Protein AF-A0A7W0H363-F1 (afdb_monomer_lite)

Sequence (291 aa):
MRRRSGCGTALVTAGALALPPFLIAPAHAAQQPPALELSAPRLVASGVAIPLKGGGAAPNGRVRVEIRIDKRWRGLAATRADIQGRFRRAVRPRRLRSRYVLRATAAGNATSKRVSVRSRPVLLAAVGDINLGDGPGALIDAFGPRYPWSGTATALRAADVTFGNLECAVSTRGAPVPKQYNFRGRPAALKTMATYAGFDVLNLANNHTGDYGTRALLDTVKLTRGFGMQAVGAGGSLASAAEPRKITRLGLRIAFVGFSSLLPASFYAGPNNAGTQPATPALIAAGVRRA

pLDDT: mean 91.09, std 16.6, range [35.41, 98.88]

Structure (mmCIF, N/CA/C/O backbone):
data_AF-A0A7W0H363-F1
#
_entry.id   AF-A0A7W0H363-F1
#
loop_
_atom_site.group_PDB
_atom_site.id
_atom_site.type_symbol
_atom_site.label_atom_id
_atom_site.label_alt_id
_atom_site.label_comp_id
_atom_site.label_asym_id
_atom_site.label_entity_id
_atom_site.label_seq_id
_atom_site.pdbx_PDB_ins_code
_atom_site.Cartn_x
_atom_site.Cartn_y
_atom_site.Cartn_z
_atom_site.occupancy
_atom_site.B_iso_or_equiv
_atom_site.auth_seq_id
_atom_site.auth_comp_id
_atom_site.auth_asym_id
_atom_site.auth_atom_id
_atom_site.pdbx_PDB_model_num
ATOM 1 N N . MET A 1 1 ? -77.858 87.419 57.184 1.00 41.31 1 MET A N 1
ATOM 2 C CA . MET A 1 1 ? -78.090 86.522 56.025 1.00 41.31 1 MET A CA 1
ATOM 3 C C . MET A 1 1 ? -77.674 85.101 56.404 1.00 41.31 1 MET A C 1
ATOM 5 O O . MET A 1 1 ? -76.666 84.941 57.071 1.00 41.31 1 MET A O 1
ATOM 9 N N . ARG A 1 2 ? -78.502 84.099 56.079 1.00 40.72 2 ARG A N 1
ATOM 10 C CA . ARG A 1 2 ? -78.400 82.683 56.500 1.00 40.72 2 ARG A CA 1
ATOM 11 C C . ARG A 1 2 ? -77.228 81.917 55.855 1.00 40.72 2 ARG A C 1
ATOM 13 O O . ARG A 1 2 ? -76.988 82.136 54.674 1.00 40.72 2 ARG A O 1
ATOM 20 N N . ARG A 1 3 ? -76.698 80.906 56.575 1.00 39.34 3 ARG A N 1
ATOM 21 C CA . ARG A 1 3 ? -76.452 79.470 56.203 1.00 39.34 3 ARG A CA 1
ATOM 22 C C . ARG A 1 3 ? -75.278 78.926 57.050 1.00 39.34 3 ARG A C 1
ATOM 24 O O . ARG A 1 3 ? -74.216 79.521 57.039 1.00 39.34 3 ARG A O 1
ATOM 31 N N . ARG A 1 4 ? -75.488 78.021 58.019 1.00 40.25 4 ARG A N 1
ATOM 32 C CA . ARG A 1 4 ? -75.618 76.538 57.968 1.00 40.25 4 ARG A CA 1
ATOM 33 C C . ARG A 1 4 ? -74.390 75.772 57.429 1.00 40.25 4 ARG A C 1
ATOM 35 O O . ARG A 1 4 ? -74.173 75.767 56.228 1.00 40.25 4 ARG A O 1
ATOM 42 N N . SER A 1 5 ? -73.746 75.052 58.361 1.00 42.09 5 SER A N 1
ATOM 43 C CA . SER A 1 5 ? -73.473 73.595 58.370 1.00 42.09 5 SER A CA 1
ATOM 44 C C . SER A 1 5 ? -72.529 72.968 57.333 1.00 42.09 5 SER A C 1
ATOM 46 O O . SER A 1 5 ? -72.787 73.029 56.139 1.00 42.09 5 SER A O 1
ATOM 48 N N . GLY A 1 6 ? -71.557 72.186 57.822 1.00 36.06 6 GLY A N 1
ATOM 49 C CA . GLY A 1 6 ? -70.842 71.168 57.041 1.00 36.06 6 GLY A CA 1
ATOM 50 C C . GLY A 1 6 ? -69.763 70.444 57.850 1.00 36.06 6 GLY A C 1
ATOM 51 O O . GLY A 1 6 ? -68.677 70.973 58.031 1.00 36.06 6 GLY A O 1
ATOM 52 N N . CYS A 1 7 ? -70.094 69.255 58.357 1.00 36.59 7 CYS A N 1
ATOM 53 C CA . CYS A 1 7 ? -69.221 68.327 59.080 1.00 36.59 7 CYS A CA 1
ATOM 54 C C . CYS A 1 7 ? -68.331 67.543 58.095 1.00 36.59 7 CYS A C 1
ATOM 56 O O . CYS A 1 7 ? -68.777 67.247 56.988 1.00 36.59 7 CYS A O 1
ATOM 58 N N . GLY A 1 8 ? -67.117 67.163 58.501 1.00 35.41 8 GLY A N 1
ATOM 59 C CA . GLY A 1 8 ? -66.225 66.327 57.694 1.00 35.41 8 GLY A CA 1
ATOM 60 C C . GLY A 1 8 ? -65.028 65.809 58.488 1.00 35.41 8 GLY A C 1
ATOM 61 O O . GLY A 1 8 ? -63.954 66.398 58.459 1.00 35.41 8 GLY A O 1
ATOM 62 N N . THR A 1 9 ? -65.229 64.712 59.212 1.00 39.06 9 THR A N 1
ATOM 63 C CA . THR A 1 9 ? -64.193 63.907 59.871 1.00 39.06 9 THR A CA 1
ATOM 64 C C . THR A 1 9 ? -63.473 63.048 58.826 1.00 39.06 9 THR A C 1
ATOM 66 O O . THR A 1 9 ? -64.138 62.341 58.070 1.00 39.06 9 THR A O 1
ATOM 69 N N . ALA A 1 10 ? -62.137 63.043 58.800 1.00 40.47 10 ALA A N 1
ATOM 70 C CA . ALA A 1 10 ? -61.353 62.082 58.019 1.00 40.47 10 ALA A CA 1
ATOM 71 C C . ALA A 1 10 ? -60.285 61.429 58.909 1.00 40.47 10 ALA A C 1
ATOM 73 O O . ALA A 1 10 ? -59.408 62.099 59.452 1.00 40.47 10 ALA A O 1
ATOM 74 N N . LEU A 1 11 ? -60.428 60.112 59.081 1.00 37.47 11 LEU A N 1
ATOM 75 C CA . LEU A 1 11 ? -59.531 59.215 59.805 1.00 37.47 11 LEU A CA 1
ATOM 76 C C . LEU A 1 11 ? -58.169 59.101 59.107 1.00 37.47 11 LEU A C 1
ATOM 78 O O . LEU A 1 11 ? -58.095 58.934 57.891 1.00 37.47 11 LEU A O 1
ATOM 82 N N . VAL A 1 12 ? -57.103 59.074 59.906 1.00 38.81 12 VAL A N 1
ATOM 83 C CA . VAL A 1 12 ? -55.752 58.684 59.488 1.00 38.81 12 VAL A CA 1
ATOM 84 C C . VAL A 1 12 ? -55.645 57.157 59.564 1.00 38.81 12 VAL A C 1
ATOM 86 O O . VAL A 1 12 ? -55.657 56.584 60.651 1.00 38.81 12 VAL A O 1
ATOM 89 N N . THR A 1 13 ? -55.559 56.483 58.418 1.00 40.97 13 THR A N 1
ATOM 90 C CA . THR A 1 13 ? -55.292 55.038 58.324 1.00 40.97 13 THR A CA 1
ATOM 91 C C . THR A 1 13 ? -53.792 54.762 58.225 1.00 40.97 13 THR A C 1
ATOM 93 O O . THR A 1 13 ? -53.116 55.284 57.339 1.00 40.97 13 THR A O 1
ATOM 96 N N . ALA A 1 14 ? -53.286 53.913 59.122 1.00 41.38 14 ALA A N 1
ATOM 97 C CA . ALA A 1 14 ? -51.920 53.400 59.126 1.00 41.38 14 ALA A CA 1
ATOM 98 C C . ALA A 1 14 ? -51.661 52.486 57.912 1.00 41.38 14 ALA A C 1
ATOM 100 O O . ALA A 1 14 ? -52.398 51.529 57.675 1.00 41.38 14 ALA A O 1
ATOM 101 N N . GLY A 1 15 ? -50.607 52.777 57.145 1.00 38.09 15 GLY A N 1
ATOM 102 C CA . GLY A 1 15 ? -50.168 51.957 56.016 1.00 38.09 15 GLY A CA 1
ATOM 103 C C . GLY A 1 15 ? -49.363 50.742 56.478 1.00 38.09 15 GLY A C 1
ATOM 104 O O . GLY A 1 15 ? -48.272 50.891 57.024 1.00 38.09 15 GLY A O 1
ATOM 105 N N . ALA A 1 16 ? -49.883 49.539 56.235 1.00 44.69 16 ALA A N 1
ATOM 106 C CA . ALA A 1 16 ? -49.133 48.294 56.355 1.00 44.69 16 ALA A CA 1
ATOM 107 C C . ALA A 1 16 ? -48.308 48.055 55.075 1.00 44.69 16 ALA A C 1
ATOM 109 O O . ALA A 1 16 ? -48.860 47.926 53.983 1.00 44.69 16 ALA A O 1
ATOM 110 N N . LEU A 1 17 ? -46.981 47.998 55.211 1.00 44.75 17 LEU A N 1
ATOM 111 C CA . LEU A 1 17 ? -46.049 47.589 54.157 1.00 44.75 17 LEU A CA 1
ATOM 112 C C . LEU A 1 17 ? -46.176 46.076 53.914 1.00 44.75 17 LEU A C 1
ATOM 114 O O . LEU A 1 17 ? -45.738 45.271 54.734 1.00 44.75 17 LEU A O 1
ATOM 118 N N . ALA A 1 18 ? -46.764 45.687 52.782 1.00 47.69 18 ALA A N 1
ATOM 119 C CA . ALA A 1 18 ? -46.766 44.306 52.311 1.00 47.69 18 ALA A CA 1
ATOM 120 C C . ALA A 1 18 ? -45.449 43.998 51.574 1.00 47.69 18 ALA A C 1
ATOM 122 O O . ALA A 1 18 ? -45.137 44.620 50.558 1.00 47.69 18 ALA A O 1
ATOM 123 N N . LEU A 1 19 ? -44.674 43.035 52.080 1.00 50.66 19 LEU A N 1
ATOM 124 C CA . LEU A 1 19 ? -43.535 42.456 51.359 1.00 50.66 19 LEU A CA 1
ATOM 125 C C . LEU A 1 19 ? -44.049 41.601 50.183 1.00 50.66 19 LEU A C 1
ATOM 127 O O . LEU A 1 19 ? -45.013 40.853 50.364 1.00 50.66 19 LEU A O 1
ATOM 131 N N . PRO A 1 20 ? -43.428 41.669 48.990 1.00 48.44 20 PRO A N 1
ATOM 132 C CA . PRO A 1 20 ? -43.855 40.860 47.857 1.00 48.44 20 PRO A CA 1
ATOM 133 C C . PRO A 1 20 ? -43.526 39.377 48.103 1.00 48.44 20 PRO A C 1
ATOM 135 O O . PRO A 1 20 ? -42.520 39.064 48.747 1.00 48.44 20 PRO A O 1
ATOM 138 N N . PRO A 1 21 ? -44.338 38.439 47.585 1.00 48.62 21 PRO A N 1
ATOM 139 C CA . PRO A 1 21 ? -44.049 37.020 47.710 1.00 48.62 21 PRO A CA 1
ATOM 140 C C . PRO A 1 21 ? -42.784 36.680 46.913 1.00 48.62 21 PRO A C 1
ATOM 142 O O . PRO A 1 21 ? -42.658 37.025 45.737 1.00 48.62 21 PRO A O 1
ATOM 145 N N . PHE A 1 22 ? -41.844 35.984 47.554 1.00 48.72 22 PHE A N 1
ATOM 146 C CA . PHE A 1 22 ? -40.696 35.385 46.880 1.00 48.72 22 PHE A CA 1
ATOM 147 C C . PHE A 1 22 ? -41.194 34.416 45.798 1.00 48.72 22 PHE A C 1
ATOM 149 O O . PHE A 1 22 ? -41.736 33.352 46.099 1.00 48.72 22 PHE A O 1
ATOM 156 N N . LEU A 1 23 ? -40.997 34.776 44.529 1.00 48.09 23 LEU A N 1
ATOM 157 C CA . LEU A 1 23 ? -41.140 33.857 43.405 1.00 48.09 23 LEU A CA 1
ATOM 158 C C . LEU A 1 23 ? -40.019 32.817 43.495 1.00 48.09 23 LEU A C 1
ATOM 160 O O . LEU A 1 23 ? -38.871 33.083 43.141 1.00 48.09 23 LEU A O 1
ATOM 164 N N . ILE A 1 24 ? -40.350 31.624 43.984 1.00 54.25 24 ILE A N 1
ATOM 165 C CA . ILE A 1 24 ? -39.483 30.452 43.872 1.00 54.25 24 ILE A CA 1
ATOM 166 C C . ILE A 1 24 ? -39.415 30.112 42.380 1.00 54.25 24 ILE A C 1
ATOM 168 O O . ILE A 1 24 ? -40.387 29.627 41.800 1.00 54.25 24 ILE A O 1
ATOM 172 N N . ALA A 1 25 ? -38.282 30.407 41.740 1.00 48.84 25 ALA A N 1
ATOM 173 C CA . ALA A 1 25 ? -38.022 29.961 40.377 1.00 48.84 25 ALA A CA 1
ATOM 174 C C . ALA A 1 25 ? -38.177 28.429 40.312 1.00 48.84 25 ALA A C 1
ATOM 176 O O . ALA A 1 25 ? -37.703 27.741 41.224 1.00 48.84 25 ALA A O 1
ATOM 177 N N . PRO A 1 26 ? -38.820 27.867 39.271 1.00 47.62 26 PRO A N 1
ATOM 178 C CA . PRO A 1 26 ? -38.936 26.425 39.154 1.00 47.62 26 PRO A CA 1
ATOM 179 C C . PRO A 1 26 ? -37.524 25.843 39.121 1.00 47.62 26 PRO A C 1
ATOM 181 O O . PRO A 1 26 ? -36.670 26.292 38.349 1.00 47.62 26 PRO A O 1
ATOM 184 N N . ALA A 1 27 ? -37.270 24.869 39.997 1.00 52.31 27 ALA A N 1
ATOM 185 C CA . ALA A 1 27 ? -36.052 24.082 39.962 1.00 52.31 27 ALA A CA 1
ATOM 186 C C . ALA A 1 27 ? -35.847 23.625 38.515 1.00 52.31 27 ALA A C 1
ATOM 188 O O . ALA A 1 27 ? -36.734 22.989 37.942 1.00 52.31 27 ALA A O 1
ATOM 189 N N . HIS A 1 28 ? -34.718 24.006 37.907 1.00 51.09 28 HIS A N 1
ATOM 190 C CA . HIS A 1 28 ? -34.331 23.494 36.598 1.00 51.09 28 HIS A CA 1
ATOM 191 C C . HIS A 1 28 ? -34.466 21.977 36.669 1.00 51.09 28 HIS A C 1
ATOM 193 O O . HIS A 1 28 ? -33.745 21.339 37.439 1.00 51.09 28 HIS A O 1
ATOM 199 N N . ALA A 1 29 ? -35.423 21.413 35.927 1.00 47.50 29 ALA A N 1
ATOM 200 C CA . ALA A 1 29 ? -35.563 19.975 35.812 1.00 47.50 29 ALA A CA 1
ATOM 201 C C . ALA A 1 29 ? -34.196 19.453 35.376 1.00 47.50 29 ALA A C 1
ATOM 203 O O . ALA A 1 29 ? -33.738 19.764 34.275 1.00 47.50 29 ALA A O 1
ATOM 204 N N . ALA A 1 30 ? -33.502 18.760 36.281 1.00 51.75 30 ALA A N 1
ATOM 205 C CA . ALA A 1 30 ? -32.191 18.214 35.997 1.00 51.75 30 ALA A CA 1
ATOM 206 C C . ALA A 1 30 ? -32.352 17.324 34.764 1.00 51.75 30 ALA A C 1
ATOM 208 O O . ALA A 1 30 ? -33.014 16.286 34.833 1.00 51.75 30 ALA A O 1
ATOM 209 N N . GLN A 1 31 ? -31.823 17.773 33.619 1.00 57.00 31 GLN A N 1
ATOM 210 C CA . GLN A 1 31 ? -31.824 16.984 32.396 1.00 57.00 31 GLN A CA 1
ATOM 211 C C . GLN A 1 31 ? -31.250 15.620 32.755 1.00 57.00 31 GLN A C 1
ATOM 213 O O . GLN A 1 31 ? -30.134 15.534 33.278 1.00 57.00 31 GLN A O 1
ATOM 218 N N . GLN A 1 32 ? -32.043 14.567 32.534 1.00 59.84 32 GLN A N 1
ATOM 219 C CA . GLN A 1 32 ? -31.598 13.205 32.781 1.00 59.84 32 GLN A CA 1
ATOM 220 C C . GLN A 1 32 ? -30.241 13.021 32.097 1.00 59.84 32 GLN A C 1
ATOM 222 O O . GLN A 1 32 ? -30.111 13.361 30.915 1.00 59.84 32 GLN A O 1
ATOM 227 N N . PRO A 1 33 ? -29.221 12.537 32.826 1.00 64.38 33 PRO A N 1
ATOM 228 C CA . PRO A 1 33 ? -27.898 12.402 32.259 1.00 64.38 33 PRO A CA 1
ATOM 229 C C . PRO A 1 33 ? -27.986 11.533 30.998 1.00 64.38 33 PRO A C 1
ATOM 231 O O . PRO A 1 33 ? -28.686 10.513 31.009 1.00 64.38 33 PRO A O 1
ATOM 234 N N . PRO A 1 34 ? -27.318 11.936 29.903 1.00 77.81 34 PRO A N 1
ATOM 235 C CA . PRO A 1 34 ? -27.402 11.221 28.640 1.00 77.81 34 PRO A CA 1
ATOM 236 C C . PRO A 1 34 ? -27.034 9.749 28.833 1.00 77.81 34 PRO A C 1
ATOM 238 O O . PRO A 1 34 ? -26.098 9.426 29.565 1.00 77.81 34 PRO A O 1
ATOM 241 N N . ALA A 1 35 ? -27.772 8.852 28.176 1.00 91.94 35 ALA A N 1
ATOM 242 C CA . ALA A 1 35 ? -27.521 7.419 28.270 1.00 91.94 35 ALA A CA 1
ATOM 243 C C . ALA A 1 35 ? -26.078 7.085 27.858 1.00 91.94 35 ALA A C 1
ATOM 245 O O . ALA A 1 35 ? -25.549 7.641 26.897 1.00 91.94 35 ALA A O 1
ATOM 246 N N . LEU A 1 36 ? -25.443 6.150 28.571 1.00 96.88 36 LEU A N 1
ATOM 247 C CA . LEU A 1 36 ? -24.074 5.742 28.269 1.00 96.88 36 LEU A CA 1
ATOM 248 C C . LEU A 1 36 ? -24.010 5.054 26.899 1.00 96.88 36 LEU A C 1
ATOM 250 O O . LEU A 1 36 ? -24.664 4.039 26.655 1.00 96.88 36 LEU A O 1
ATOM 254 N N . GLU A 1 37 ? -23.142 5.547 26.025 1.00 97.56 37 GLU A N 1
ATOM 255 C CA . GLU A 1 37 ? -22.975 5.035 24.669 1.00 97.56 37 GLU A CA 1
ATOM 256 C C . GLU A 1 37 ? -21.558 4.534 24.411 1.00 97.56 37 GLU A C 1
ATOM 258 O O . GLU A 1 37 ? -20.569 5.059 24.926 1.00 97.56 37 GLU A O 1
ATOM 263 N N . LEU A 1 38 ? -21.456 3.511 23.561 1.00 98.50 38 LEU A N 1
ATOM 264 C CA . LEU A 1 38 ? -20.195 2.982 23.062 1.00 98.50 38 LEU A CA 1
ATOM 265 C C . LEU A 1 38 ? -20.319 2.717 21.563 1.00 98.50 38 LEU A C 1
ATOM 267 O O . LEU A 1 38 ? -21.291 2.128 21.101 1.00 98.50 38 LEU A O 1
ATOM 271 N N . SER A 1 39 ? -19.288 3.091 20.819 1.00 98.44 39 SER A N 1
ATOM 272 C CA . SER A 1 39 ? -19.136 2.835 19.392 1.00 98.44 39 SER A CA 1
ATOM 273 C C . SER A 1 39 ? -17.758 2.238 19.105 1.00 98.44 39 SER A C 1
ATOM 275 O O . SER A 1 39 ? -16.769 2.525 19.790 1.00 98.44 39 SER A O 1
ATOM 277 N N . ALA A 1 40 ? -17.706 1.382 18.089 1.00 98.25 40 ALA A N 1
ATOM 278 C CA . ALA A 1 40 ? -16.507 0.694 17.632 1.00 98.25 40 ALA A CA 1
ATOM 279 C C . ALA A 1 40 ? -16.591 0.451 16.114 1.00 98.25 40 ALA A C 1
ATOM 281 O O . ALA A 1 40 ? -17.701 0.392 15.573 1.00 98.25 40 ALA A O 1
ATOM 282 N N . PRO A 1 41 ? -15.459 0.259 15.412 1.00 98.00 41 PRO A N 1
ATOM 283 C CA . PRO A 1 41 ? -15.470 -0.230 14.039 1.00 98.00 41 PRO A CA 1
ATOM 284 C C . PRO A 1 41 ? -16.194 -1.573 13.926 1.00 98.00 41 PRO A C 1
ATOM 286 O O . PRO A 1 41 ? -16.103 -2.416 14.816 1.00 98.00 41 PRO A O 1
ATOM 289 N N . ARG A 1 42 ? -16.865 -1.814 12.795 1.00 97.81 42 ARG A N 1
ATOM 290 C CA . ARG A 1 42 ? -17.524 -3.107 12.530 1.00 97.81 42 ARG A CA 1
ATOM 291 C C . ARG A 1 42 ? -16.523 -4.239 12.272 1.00 97.81 42 ARG A C 1
ATOM 293 O O . ARG A 1 42 ? -16.828 -5.399 12.553 1.00 97.81 42 ARG A O 1
ATOM 300 N N . LEU A 1 43 ? -15.356 -3.909 11.720 1.00 98.25 43 LEU A N 1
ATOM 301 C CA . LEU A 1 43 ? -14.306 -4.844 11.323 1.00 98.25 43 LEU A CA 1
ATOM 302 C C . LEU A 1 43 ? -12.930 -4.238 11.609 1.00 98.25 43 LEU A C 1
ATOM 304 O O . LEU A 1 43 ? -12.707 -3.064 11.316 1.00 98.25 43 LEU A O 1
ATOM 308 N N . VAL A 1 44 ? -12.019 -5.046 12.147 1.00 98.38 44 VAL A N 1
ATOM 309 C CA . VAL A 1 44 ? -10.605 -4.694 12.338 1.00 98.38 44 VAL A CA 1
ATOM 310 C C . VAL A 1 44 ? -9.689 -5.853 11.947 1.00 98.38 44 VAL A C 1
ATOM 312 O O . VAL A 1 44 ? -10.096 -7.016 11.967 1.00 98.38 44 VAL A O 1
ATOM 315 N N . ALA A 1 45 ? -8.432 -5.552 11.647 1.00 97.94 45 ALA A N 1
ATOM 316 C CA . ALA A 1 45 ? -7.394 -6.550 11.468 1.00 97.94 45 ALA A CA 1
ATOM 317 C C . ALA A 1 45 ? -7.185 -7.349 12.764 1.00 97.94 45 ALA A C 1
ATOM 319 O O . ALA A 1 45 ? -7.360 -6.839 13.873 1.00 97.94 45 ALA A O 1
ATOM 320 N N . SER A 1 46 ? -6.818 -8.619 12.660 1.00 96.31 46 SER A N 1
ATOM 321 C CA . SER A 1 46 ? -6.461 -9.411 13.839 1.00 96.31 46 SER A CA 1
ATOM 322 C C . SER A 1 46 ? -5.235 -8.825 14.546 1.00 96.31 46 SER A C 1
ATOM 324 O O . SER A 1 46 ? -4.266 -8.425 13.912 1.00 96.31 46 SER A O 1
ATOM 326 N N . GLY A 1 47 ? -5.304 -8.720 15.876 1.00 94.50 47 GLY A N 1
ATOM 327 C CA . GLY A 1 47 ? -4.207 -8.234 16.727 1.00 94.50 47 GLY A CA 1
ATOM 328 C C . GLY A 1 47 ? -4.070 -6.711 16.850 1.00 94.50 47 GLY A C 1
ATOM 329 O O . GLY A 1 47 ? -3.331 -6.234 17.719 1.00 94.50 47 GLY A O 1
ATOM 330 N N . VAL A 1 48 ? -4.797 -5.921 16.053 1.00 96.44 48 VAL A N 1
ATOM 331 C CA . VAL A 1 48 ? -4.755 -4.455 16.179 1.00 96.44 48 VAL A CA 1
ATOM 332 C C . VAL A 1 48 ? -5.594 -3.966 17.354 1.00 96.44 48 VAL A C 1
ATOM 334 O O . VAL A 1 48 ? -6.524 -4.630 17.817 1.00 96.44 48 VAL A O 1
ATOM 337 N N . ALA A 1 49 ? -5.260 -2.776 17.853 1.00 97.25 49 ALA A N 1
ATOM 338 C CA . ALA A 1 49 ? -6.091 -2.126 18.852 1.00 97.25 49 ALA A CA 1
ATOM 339 C C . ALA A 1 49 ? -7.445 -1.745 18.245 1.00 97.25 49 ALA A C 1
ATOM 341 O O . ALA A 1 49 ? -7.506 -1.157 17.169 1.00 97.25 49 ALA A O 1
ATOM 342 N N . ILE A 1 50 ? -8.521 -2.037 18.967 1.00 98.19 50 ILE A N 1
ATOM 343 C CA . ILE A 1 50 ? -9.880 -1.647 18.612 1.00 98.19 50 ILE A CA 1
ATOM 344 C C . ILE A 1 50 ? -10.097 -0.230 19.154 1.00 98.19 50 ILE A C 1
ATOM 346 O O . ILE A 1 50 ? -10.138 -0.063 20.378 1.00 98.19 50 ILE A O 1
ATOM 350 N N . PRO A 1 51 ? -10.213 0.800 18.299 1.00 98.00 51 PRO A N 1
ATOM 351 C CA . PRO A 1 51 ? -10.516 2.144 18.759 1.00 98.00 51 PRO A CA 1
ATOM 352 C C . PRO A 1 51 ? -11.980 2.215 19.191 1.00 98.00 51 PRO A C 1
ATOM 354 O O . PRO A 1 51 ? -12.882 1.897 18.419 1.00 98.00 51 PRO A O 1
ATOM 357 N N . LEU A 1 52 ? -12.218 2.656 20.421 1.00 98.44 52 LEU A N 1
ATOM 358 C CA . LEU A 1 52 ? -13.551 2.869 20.966 1.00 98.44 52 LEU A CA 1
ATOM 359 C C . LEU A 1 52 ? -13.781 4.354 21.217 1.00 98.44 52 LEU A C 1
ATOM 361 O O . LEU A 1 52 ? -12.874 5.071 21.657 1.00 98.44 52 LEU A O 1
ATOM 365 N N . LYS A 1 53 ? -15.011 4.797 20.967 1.00 98.38 53 LYS A N 1
ATOM 366 C CA . LYS A 1 53 ? -15.498 6.133 21.320 1.00 98.38 53 LYS A CA 1
ATOM 367 C C . LYS A 1 53 ? -16.836 5.990 22.027 1.00 98.38 53 LYS A C 1
ATOM 369 O O . LYS A 1 53 ? -17.614 5.111 21.662 1.00 98.38 53 LYS A O 1
ATOM 374 N N . GLY A 1 54 ? -17.122 6.854 22.983 1.00 97.50 54 GLY A N 1
ATOM 375 C CA . GLY A 1 54 ? -18.414 6.871 23.652 1.00 97.50 54 GLY A CA 1
ATOM 376 C C . GLY A 1 54 ? -18.727 8.215 24.287 1.00 97.50 54 GLY A C 1
ATOM 377 O O . GLY A 1 54 ? -17.902 9.132 24.256 1.00 97.50 54 GLY A O 1
ATOM 378 N N . GLY A 1 55 ? -19.930 8.309 24.836 1.00 97.12 55 GLY A N 1
ATOM 379 C CA . GLY A 1 55 ? -20.503 9.497 25.465 1.00 97.12 55 GLY A CA 1
ATOM 380 C C . GLY A 1 55 ? -21.504 9.099 26.546 1.00 97.12 55 GLY A C 1
ATOM 381 O O . GLY A 1 55 ? -21.715 7.906 26.765 1.00 97.12 55 GLY A O 1
ATOM 382 N N . GLY A 1 56 ? -22.097 10.073 27.232 1.00 95.25 56 GLY A N 1
ATOM 383 C CA . GLY A 1 56 ? -23.095 9.797 28.273 1.00 95.25 56 GLY A CA 1
ATOM 384 C C . GLY A 1 56 ? -22.516 9.350 29.617 1.00 95.25 56 GLY A C 1
ATOM 385 O O . GLY A 1 56 ? -23.225 8.806 30.457 1.00 95.25 56 GLY A O 1
ATOM 386 N N . ALA A 1 57 ? -21.213 9.532 29.837 1.00 95.38 57 ALA A N 1
ATOM 387 C CA . ALA A 1 57 ? -20.624 9.361 31.161 1.00 95.38 57 ALA A CA 1
ATOM 388 C C . ALA A 1 57 ? -20.705 10.675 31.952 1.00 95.38 57 ALA A C 1
ATOM 390 O O . ALA A 1 57 ? -20.742 11.755 31.366 1.00 95.38 57 ALA A O 1
ATOM 391 N N . ALA A 1 58 ? -20.670 10.594 33.283 1.00 94.50 58 ALA A N 1
ATOM 392 C CA . ALA A 1 58 ? -20.522 11.787 34.114 1.00 94.50 58 ALA A CA 1
ATOM 393 C C . ALA A 1 58 ? -19.241 12.565 33.728 1.00 94.50 58 ALA A C 1
ATOM 395 O O . ALA A 1 58 ? -18.229 11.919 33.420 1.00 94.50 58 ALA A O 1
ATOM 396 N N . PRO A 1 59 ? -19.245 13.913 33.768 1.00 95.25 59 PRO A N 1
ATOM 397 C CA . PRO A 1 59 ? -18.053 14.726 33.520 1.00 95.25 59 PRO A CA 1
ATOM 398 C C . PRO A 1 59 ? -16.856 14.259 34.355 1.00 95.25 59 PRO A C 1
ATOM 400 O O . PRO A 1 59 ? -16.987 14.034 35.558 1.00 95.25 59 PRO A O 1
ATOM 403 N N . ASN A 1 60 ? -15.695 14.051 33.721 1.00 95.44 60 ASN A N 1
ATOM 404 C CA . ASN A 1 60 ? -14.479 13.500 34.355 1.00 95.44 60 ASN A CA 1
ATOM 405 C C . ASN A 1 60 ? -14.647 12.106 35.012 1.00 95.44 60 ASN A C 1
ATOM 407 O O . ASN A 1 60 ? -13.742 11.584 35.686 1.00 95.44 60 ASN A O 1
ATOM 411 N N . GLY A 1 61 ? -15.798 11.470 34.791 1.00 95.44 61 GLY A N 1
ATOM 412 C CA . GLY A 1 61 ? -16.198 10.201 35.369 1.00 95.44 61 GLY A CA 1
ATOM 413 C C . GLY A 1 61 ? -15.376 9.037 34.832 1.00 95.44 61 GLY A C 1
ATOM 414 O O . GLY A 1 61 ? -14.922 9.020 33.684 1.00 95.44 61 GLY A O 1
ATOM 415 N N . ARG A 1 62 ? -15.171 8.026 35.680 1.00 97.06 62 ARG A N 1
ATOM 416 C CA . ARG A 1 62 ? -14.475 6.796 35.294 1.00 97.06 62 ARG A CA 1
ATOM 417 C C . ARG A 1 62 ? -15.383 5.939 34.415 1.00 97.06 62 ARG A C 1
ATOM 419 O O . ARG A 1 62 ? -16.507 5.630 34.799 1.00 97.06 62 ARG A O 1
ATOM 426 N N . VAL A 1 63 ? -14.844 5.481 33.290 1.00 97.75 63 VAL A N 1
ATOM 427 C CA . VAL A 1 63 ? -15.499 4.541 32.376 1.00 97.75 63 VAL A CA 1
ATOM 428 C C . VAL A 1 63 ? -14.658 3.273 32.288 1.00 97.75 63 VAL A C 1
ATOM 430 O O . VAL A 1 63 ? -13.439 3.329 32.103 1.00 97.75 63 VAL A O 1
ATOM 433 N N . ARG A 1 64 ? -15.291 2.110 32.419 1.00 97.94 64 ARG A N 1
ATOM 434 C CA . ARG A 1 64 ? -14.673 0.805 32.175 1.00 97.94 64 ARG A CA 1
ATOM 435 C C . ARG A 1 64 ? -15.190 0.249 30.857 1.00 97.94 64 ARG A C 1
ATOM 437 O O . ARG A 1 64 ? -16.359 0.388 30.522 1.00 97.94 64 ARG A O 1
ATOM 444 N N . VAL A 1 65 ? -14.304 -0.384 30.106 1.00 98.19 65 VAL A N 1
ATOM 445 C CA . VAL A 1 65 ? -14.655 -1.177 28.931 1.00 98.19 65 VAL A CA 1
ATOM 446 C C . VAL A 1 65 ? -14.604 -2.634 29.343 1.00 98.19 65 VAL A C 1
ATOM 448 O O . VAL A 1 65 ? -13.595 -3.095 29.881 1.00 98.19 65 VAL A O 1
ATOM 451 N N . GLU A 1 66 ? -15.672 -3.360 29.056 1.00 98.00 66 GLU A N 1
ATOM 452 C CA . GLU A 1 66 ? -15.802 -4.782 29.337 1.00 98.00 66 GLU A CA 1
ATOM 453 C C . GLU A 1 66 ? -15.914 -5.576 28.040 1.00 98.00 66 GLU A C 1
ATOM 455 O O . GLU A 1 66 ? -16.4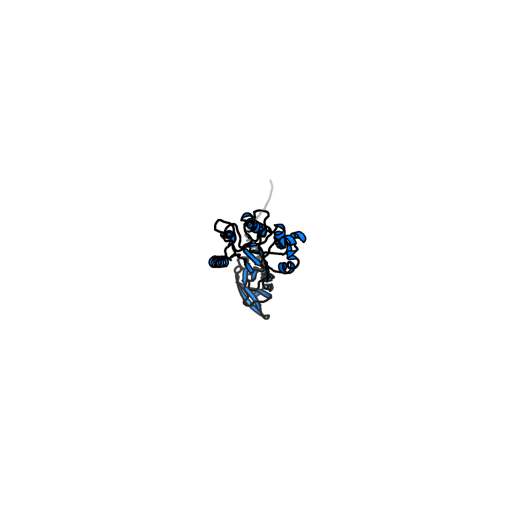64 -5.109 27.041 1.00 98.00 66 GLU A O 1
ATOM 460 N N . ILE A 1 67 ? -15.407 -6.802 28.071 1.00 98.19 67 ILE A N 1
ATOM 461 C CA . ILE A 1 67 ? -15.483 -7.777 26.988 1.00 98.19 67 ILE A CA 1
ATOM 462 C C . ILE A 1 67 ? -16.293 -8.988 27.439 1.00 98.19 67 ILE A C 1
ATOM 464 O O . ILE A 1 67 ? -16.168 -9.446 28.576 1.00 98.19 67 ILE A O 1
ATOM 468 N N . ARG A 1 68 ? -17.125 -9.521 26.542 1.00 97.75 68 ARG A N 1
ATOM 469 C CA . ARG A 1 68 ? -17.879 -10.749 26.797 1.00 97.75 68 ARG A CA 1
ATOM 470 C C . ARG A 1 68 ? -17.029 -11.977 26.468 1.00 97.75 68 ARG A C 1
ATOM 472 O O . ARG A 1 68 ? -16.629 -12.159 25.320 1.00 97.75 68 ARG A O 1
ATOM 479 N N . ILE A 1 69 ? -16.784 -12.819 27.468 1.00 95.06 69 ILE A N 1
ATOM 480 C CA . ILE A 1 69 ? -16.037 -14.081 27.378 1.00 95.06 69 ILE A CA 1
ATOM 481 C C . ILE A 1 69 ? -16.869 -15.158 28.075 1.00 95.06 69 ILE A C 1
ATOM 483 O O . ILE A 1 69 ? -17.260 -14.975 29.224 1.00 95.06 69 ILE A O 1
ATOM 487 N N . ASP A 1 70 ? -17.176 -16.248 27.369 1.00 92.06 70 ASP A N 1
ATOM 488 C CA . ASP A 1 70 ? -17.916 -17.410 27.890 1.00 92.06 70 ASP A CA 1
ATOM 489 C C . ASP A 1 70 ? -19.196 -17.002 28.634 1.00 92.06 70 ASP A C 1
ATOM 491 O O . ASP A 1 70 ? -19.430 -17.318 29.797 1.00 92.06 70 ASP A O 1
ATOM 495 N N . LYS A 1 71 ? -20.008 -16.190 27.941 1.00 92.38 71 LYS A N 1
ATOM 496 C CA . LYS A 1 71 ? -21.258 -15.568 28.415 1.00 92.38 71 LYS A CA 1
ATOM 497 C C . LYS A 1 71 ? -21.109 -14.556 29.566 1.00 92.38 71 LYS A C 1
ATOM 499 O O . LYS A 1 71 ? -22.073 -13.830 29.803 1.00 92.38 71 LYS A O 1
ATOM 504 N N . ARG A 1 72 ? -19.932 -14.408 30.185 1.00 96.31 72 ARG A N 1
ATOM 505 C CA . ARG A 1 72 ? -19.642 -13.474 31.290 1.00 96.31 72 ARG A CA 1
ATOM 506 C C . ARG A 1 72 ? -18.968 -12.188 30.805 1.00 96.31 72 ARG A C 1
ATOM 508 O O . ARG A 1 72 ? -18.257 -12.187 29.802 1.00 96.31 72 ARG A O 1
ATOM 515 N N . TRP A 1 73 ? -19.172 -11.087 31.523 1.00 97.50 73 TRP A N 1
ATOM 516 C CA . TRP A 1 73 ? -18.468 -9.826 31.276 1.00 97.50 73 TRP A CA 1
ATOM 517 C C . TRP A 1 73 ? -17.183 -9.767 32.099 1.00 97.50 73 TRP A C 1
ATOM 519 O O . TRP A 1 73 ? -17.174 -10.106 33.280 1.00 97.50 73 TRP A O 1
ATOM 529 N N . ARG A 1 74 ? -16.082 -9.365 31.464 1.00 96.81 74 ARG A N 1
ATOM 530 C CA . ARG A 1 74 ? -14.766 -9.207 32.092 1.00 96.81 74 ARG A CA 1
ATOM 531 C C . ARG A 1 74 ? -14.232 -7.814 31.782 1.00 96.81 74 ARG A C 1
ATOM 533 O O . ARG A 1 74 ? -14.385 -7.339 30.658 1.00 96.81 74 ARG A O 1
ATOM 540 N N . GLY A 1 75 ? -13.585 -7.171 32.750 1.00 96.12 75 GLY A N 1
ATOM 541 C CA . GLY A 1 75 ? -12.916 -5.890 32.522 1.00 96.12 75 GLY A CA 1
ATOM 542 C C . GLY A 1 75 ? -11.793 -6.028 31.491 1.00 96.12 75 GLY A C 1
ATOM 543 O O . GLY A 1 75 ? -10.989 -6.954 31.572 1.00 96.12 75 GLY A O 1
ATOM 544 N N . LEU A 1 76 ? -11.751 -5.116 30.520 1.00 96.88 76 LEU A N 1
ATOM 545 C CA . LEU A 1 76 ? -10.732 -5.074 29.467 1.00 96.88 76 LEU A CA 1
ATOM 546 C C . LEU A 1 76 ? -9.839 -3.835 29.583 1.00 96.88 76 LEU A C 1
ATOM 548 O O . LEU A 1 76 ? -8.631 -3.923 29.388 1.00 96.88 76 LEU A O 1
ATOM 552 N N . ALA A 1 77 ? -10.426 -2.674 29.872 1.00 97.44 77 ALA A N 1
ATOM 553 C CA . ALA A 1 77 ? -9.696 -1.421 30.045 1.00 97.44 77 ALA A CA 1
ATOM 554 C C . ALA A 1 77 ? -10.500 -0.428 30.893 1.00 97.44 77 ALA A C 1
ATOM 556 O O . ALA A 1 77 ? -11.696 -0.607 31.113 1.00 97.44 77 ALA A O 1
ATOM 557 N N . ALA A 1 78 ? -9.853 0.652 31.322 1.00 96.88 78 ALA A N 1
ATOM 558 C CA . ALA A 1 78 ? -10.509 1.806 31.922 1.00 96.88 78 ALA A CA 1
ATOM 559 C C . ALA A 1 78 ? -9.997 3.101 31.279 1.00 96.88 78 ALA A C 1
ATOM 561 O O . ALA A 1 78 ? -8.892 3.143 30.734 1.00 96.88 78 ALA A O 1
ATOM 562 N N . THR A 1 79 ? -10.824 4.137 31.329 1.00 97.62 79 THR A N 1
ATOM 563 C CA . THR A 1 79 ? -10.525 5.498 30.883 1.00 97.62 79 THR A CA 1
ATOM 564 C C . THR A 1 79 ? -11.353 6.495 31.704 1.00 97.62 79 THR A C 1
ATOM 566 O O . THR A 1 79 ? -12.133 6.087 32.571 1.00 97.62 79 THR A O 1
ATOM 569 N N . ARG A 1 80 ? -11.190 7.793 31.454 1.00 97.69 80 ARG A N 1
ATOM 570 C CA . ARG A 1 80 ? -12.068 8.842 31.983 1.00 97.69 80 ARG A CA 1
ATOM 571 C C . ARG A 1 80 ? -12.744 9.584 30.838 1.00 97.69 80 ARG A C 1
ATOM 573 O O . ARG A 1 80 ? -12.188 9.660 29.742 1.00 97.69 80 ARG A O 1
ATOM 580 N N . ALA A 1 81 ? -13.951 10.068 31.093 1.00 97.38 81 ALA A N 1
ATOM 581 C CA . ALA A 1 81 ? -14.616 11.003 30.202 1.00 97.38 81 ALA A CA 1
ATOM 582 C C . ALA A 1 81 ? -14.034 12.416 30.332 1.00 97.38 81 ALA A C 1
ATOM 584 O O . ALA A 1 81 ? -13.420 12.739 31.346 1.00 97.38 81 ALA A O 1
ATOM 585 N N . ASP A 1 82 ? -14.218 13.231 29.297 1.00 97.56 82 ASP A N 1
ATOM 586 C CA . ASP A 1 82 ? -13.970 14.669 29.324 1.00 97.56 82 ASP A CA 1
ATOM 587 C C . ASP A 1 82 ? -15.080 15.403 30.104 1.00 97.56 82 ASP A C 1
ATOM 589 O O . ASP A 1 82 ? -16.013 14.795 30.643 1.00 97.56 82 ASP A O 1
ATOM 593 N N . ILE A 1 83 ? -14.984 16.731 30.166 1.00 96.62 83 ILE A N 1
ATOM 594 C CA . ILE A 1 83 ? -15.980 17.592 30.822 1.00 96.62 83 ILE A CA 1
ATOM 595 C C . ILE A 1 83 ? -17.373 17.518 30.171 1.00 96.62 83 ILE A C 1
ATOM 597 O O . ILE A 1 83 ? -18.359 17.875 30.801 1.00 96.62 83 ILE A O 1
ATOM 601 N N . GLN A 1 84 ? -17.464 17.028 28.932 1.00 95.88 84 GLN A N 1
ATOM 602 C CA . GLN A 1 84 ? -18.712 16.828 28.193 1.00 95.88 84 GLN A CA 1
ATOM 603 C C . GLN A 1 84 ? -19.201 15.370 28.274 1.00 95.88 84 GLN A C 1
ATOM 605 O O . GLN A 1 84 ? -20.116 14.980 27.550 1.00 95.88 84 GLN A O 1
ATOM 610 N N . GLY A 1 85 ? -18.586 14.530 29.115 1.00 95.81 85 GLY A N 1
ATOM 611 C CA . GLY A 1 85 ? -18.991 13.135 29.279 1.00 95.81 85 GLY A CA 1
ATOM 612 C C . GLY A 1 85 ? -18.568 12.208 28.133 1.00 95.81 85 GLY A C 1
ATOM 613 O O . GLY A 1 85 ? -19.025 11.063 28.068 1.00 95.81 85 GLY A O 1
ATOM 614 N N . ARG A 1 86 ? -17.696 12.661 27.221 1.00 97.88 86 ARG A N 1
ATOM 615 C CA . ARG A 1 86 ? -17.199 11.876 26.080 1.00 97.88 86 ARG A CA 1
ATOM 616 C C . ARG A 1 86 ? -15.885 11.202 26.413 1.00 97.88 86 ARG A C 1
ATOM 618 O O . ARG A 1 86 ? -15.039 11.758 27.100 1.00 97.88 86 ARG A O 1
ATOM 625 N N . PHE A 1 87 ? -15.658 10.014 25.870 1.00 97.94 87 PHE A N 1
ATOM 626 C CA . PHE A 1 87 ? -14.428 9.270 26.115 1.00 97.94 87 PHE A CA 1
ATOM 627 C C . PHE A 1 87 ? -13.935 8.544 24.870 1.00 97.94 87 PHE A C 1
ATOM 629 O O . PHE A 1 87 ? -14.689 8.189 23.960 1.00 97.94 87 PHE A O 1
ATOM 636 N N . ARG A 1 88 ? -12.626 8.287 24.848 1.00 98.19 88 ARG A N 1
ATOM 637 C CA . ARG A 1 88 ? -11.960 7.478 23.827 1.00 98.19 88 ARG A CA 1
ATOM 638 C C . ARG A 1 88 ? -11.023 6.492 24.495 1.00 98.19 88 ARG A C 1
ATOM 640 O O . ARG A 1 88 ? -10.368 6.814 25.485 1.00 98.19 88 ARG A O 1
ATOM 647 N N . ARG A 1 89 ? -10.958 5.277 23.955 1.00 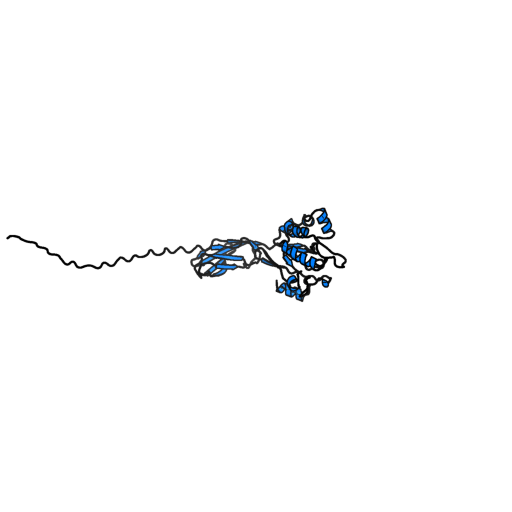97.62 89 ARG A N 1
ATOM 648 C CA . ARG A 1 89 ? -10.016 4.258 24.423 1.00 97.62 89 ARG A CA 1
ATOM 649 C C . ARG A 1 89 ? -9.727 3.257 23.320 1.00 97.62 89 ARG A C 1
ATOM 651 O O . ARG A 1 89 ? -10.644 2.663 22.772 1.00 97.62 89 ARG A O 1
ATOM 658 N N . ALA A 1 90 ? -8.454 3.024 23.031 1.00 97.69 90 ALA A N 1
ATOM 659 C CA . ALA A 1 90 ? -8.048 1.878 22.232 1.00 97.69 90 ALA A CA 1
ATOM 660 C C . ALA A 1 90 ? -7.887 0.655 23.148 1.00 97.69 90 ALA A C 1
ATOM 662 O O . ALA A 1 90 ? -7.271 0.758 24.212 1.00 97.69 90 ALA A O 1
ATOM 663 N N . VAL A 1 91 ? -8.444 -0.493 22.760 1.00 97.44 91 VAL A N 1
ATOM 664 C CA . VAL A 1 91 ? -8.339 -1.741 23.534 1.00 97.44 91 VAL A CA 1
ATOM 665 C C . VAL A 1 91 ? -7.719 -2.857 22.703 1.00 97.44 91 VAL A C 1
ATOM 667 O O . VAL A 1 91 ? -8.036 -3.008 21.529 1.00 97.44 91 VAL A O 1
ATOM 670 N N . ARG A 1 92 ? -6.836 -3.655 23.310 1.00 95.56 92 ARG A N 1
ATOM 671 C CA . ARG A 1 92 ? -6.209 -4.827 22.680 1.00 95.56 92 ARG A CA 1
ATOM 672 C C . ARG A 1 92 ? -6.582 -6.085 23.467 1.00 95.56 92 ARG A C 1
ATOM 674 O O . ARG A 1 92 ? -6.002 -6.320 24.527 1.00 95.56 92 ARG A O 1
ATOM 681 N N . PRO A 1 93 ? -7.569 -6.874 23.008 1.00 92.62 93 PRO A N 1
ATOM 682 C CA . PRO A 1 93 ? -7.854 -8.176 23.601 1.00 92.62 93 PRO A CA 1
ATOM 683 C C . PRO A 1 93 ? -6.611 -9.077 23.566 1.00 92.62 93 PRO A C 1
ATOM 685 O O . PRO A 1 93 ? -5.955 -9.178 22.535 1.00 92.62 93 PRO A O 1
ATOM 688 N N . ARG A 1 94 ? -6.294 -9.744 24.685 1.00 89.88 94 ARG A N 1
ATOM 689 C CA . ARG A 1 94 ? -5.105 -10.616 24.802 1.00 89.88 94 ARG A CA 1
ATOM 690 C C . ARG A 1 94 ? -5.143 -11.833 23.877 1.00 89.88 94 ARG A C 1
ATOM 692 O O . ARG A 1 94 ? -4.110 -12.247 23.374 1.00 89.88 94 ARG A O 1
ATOM 699 N N . ARG A 1 95 ? -6.324 -12.429 23.691 1.00 93.62 95 ARG A N 1
ATOM 700 C CA . ARG A 1 95 ? -6.527 -13.584 22.805 1.00 93.62 95 ARG A CA 1
ATOM 701 C C . ARG A 1 95 ? -7.207 -13.130 21.523 1.00 93.62 95 ARG A C 1
ATOM 703 O O . ARG A 1 95 ? -8.238 -12.456 21.593 1.00 93.62 95 ARG A O 1
ATOM 710 N N . LEU A 1 96 ? -6.656 -13.546 20.386 1.00 94.94 96 LEU A N 1
ATOM 711 C CA . LEU A 1 96 ? -7.248 -13.309 19.075 1.00 94.94 96 LEU A CA 1
ATOM 712 C C . LEU A 1 96 ? -8.569 -14.074 18.949 1.00 94.94 96 LEU A C 1
ATOM 714 O O . LEU A 1 96 ? -8.666 -15.240 19.325 1.00 94.94 96 LEU A O 1
ATOM 718 N N . ARG A 1 97 ? -9.602 -13.399 18.444 1.00 95.56 97 ARG A N 1
ATOM 719 C CA . ARG A 1 97 ? -10.923 -13.972 18.161 1.00 95.56 97 ARG A CA 1
ATOM 720 C C . ARG A 1 97 ? -11.454 -13.380 16.862 1.00 95.56 97 ARG A C 1
ATOM 722 O O . ARG A 1 97 ? -11.209 -12.210 16.583 1.00 95.56 97 ARG A O 1
ATOM 729 N N . SER A 1 98 ? -12.258 -14.145 16.128 1.00 96.56 98 SER A N 1
ATOM 730 C CA . SER A 1 98 ? -12.968 -13.658 14.933 1.00 96.56 98 SER A CA 1
ATOM 731 C C . SER A 1 98 ? -14.045 -12.616 15.259 1.00 96.56 98 SER A C 1
ATOM 733 O O . SER A 1 98 ? -14.508 -11.875 14.388 1.00 96.56 98 SER A O 1
ATOM 735 N N . ARG A 1 99 ? -14.456 -12.538 16.531 1.00 97.62 99 ARG A N 1
ATOM 736 C CA . ARG A 1 99 ? -15.472 -11.608 17.015 1.00 97.62 99 ARG A CA 1
ATOM 737 C C . ARG A 1 99 ? -15.216 -11.196 18.459 1.00 97.62 99 ARG A C 1
ATOM 739 O O . ARG A 1 99 ? -14.975 -12.036 19.324 1.00 97.62 99 ARG A O 1
ATOM 746 N N . TYR A 1 100 ? -15.377 -9.907 18.721 1.00 98.06 100 TYR A N 1
ATOM 747 C CA . TYR A 1 100 ? -15.412 -9.317 20.052 1.00 98.06 100 TYR A CA 1
ATOM 748 C C . TYR A 1 100 ? -16.793 -8.721 20.309 1.00 98.06 100 TYR A C 1
ATOM 750 O O . TYR A 1 100 ? -17.422 -8.159 19.409 1.00 98.06 100 TYR A O 1
ATOM 758 N N . VAL A 1 101 ? -17.272 -8.850 21.544 1.00 98.31 101 VAL A N 1
ATOM 759 C CA . VAL A 1 101 ? -18.490 -8.190 22.022 1.00 98.31 101 VAL A CA 1
ATOM 760 C C . VAL A 1 101 ? -18.097 -7.353 23.225 1.00 98.31 101 VAL A C 1
ATOM 762 O O . VAL A 1 101 ? -17.577 -7.891 24.202 1.00 98.31 101 VAL A O 1
ATOM 765 N N . LEU A 1 102 ? -18.304 -6.045 23.123 1.00 98.50 102 LEU A N 1
ATOM 766 C CA . LEU A 1 102 ? -17.823 -5.053 24.077 1.00 98.50 102 LEU A CA 1
ATOM 767 C C . LEU A 1 102 ? -18.989 -4.222 24.609 1.00 98.50 102 LEU A C 1
ATOM 769 O O . LEU A 1 102 ? -19.997 -4.054 23.922 1.00 98.50 102 LEU A O 1
ATOM 773 N N . ARG A 1 103 ? -18.839 -3.676 25.812 1.00 98.31 103 ARG A N 1
ATOM 774 C CA . ARG A 1 103 ? -19.712 -2.626 26.357 1.00 98.31 103 ARG A CA 1
ATOM 775 C C . ARG A 1 103 ? -18.906 -1.672 27.230 1.00 98.31 103 ARG A C 1
ATOM 777 O O . ARG A 1 103 ? -17.811 -2.023 27.672 1.00 98.31 103 ARG A O 1
ATOM 784 N N . ALA A 1 104 ? -19.452 -0.491 27.481 1.00 98.31 104 ALA A N 1
ATOM 785 C CA . ALA A 1 104 ? -18.945 0.428 28.487 1.00 98.31 104 ALA A CA 1
ATOM 786 C C . ALA A 1 104 ? -19.794 0.332 29.759 1.00 98.31 104 ALA A C 1
ATOM 788 O O . ALA A 1 104 ? -21.001 0.092 29.685 1.00 98.31 104 ALA A O 1
ATOM 789 N N . THR A 1 105 ? -19.157 0.530 30.909 1.00 97.88 105 THR A N 1
ATOM 790 C CA . THR A 1 105 ? -19.808 0.693 32.210 1.00 97.88 105 THR A CA 1
ATOM 791 C C . THR A 1 105 ? -19.263 1.939 32.911 1.00 97.88 105 THR A C 1
ATOM 793 O O . THR A 1 105 ? -18.080 2.265 32.779 1.00 97.88 105 THR A O 1
ATOM 796 N N . ALA A 1 106 ? -20.122 2.669 33.619 1.00 95.44 106 ALA A N 1
ATOM 797 C CA . ALA A 1 106 ? -19.773 3.892 34.346 1.00 95.44 106 ALA A CA 1
ATOM 798 C C . ALA A 1 106 ? -20.356 3.870 35.774 1.00 95.44 106 ALA A C 1
ATOM 800 O O . ALA A 1 106 ? -20.874 2.846 36.226 1.00 95.44 106 ALA A O 1
ATOM 801 N N . ALA A 1 107 ? -20.223 4.979 36.509 1.00 86.62 107 ALA A N 1
ATOM 802 C CA . ALA A 1 107 ? -20.801 5.129 37.846 1.00 86.62 107 ALA A CA 1
ATOM 803 C C . ALA A 1 107 ? -22.320 4.852 37.852 1.00 86.62 107 ALA A C 1
ATOM 805 O O . ALA A 1 107 ? -22.991 5.006 36.833 1.00 86.62 107 ALA A O 1
ATOM 806 N N . GLY A 1 108 ? -22.850 4.401 38.994 1.00 84.44 108 GLY A N 1
ATOM 807 C CA . GLY A 1 108 ? -24.272 4.056 39.130 1.00 84.44 108 GLY A CA 1
ATOM 808 C C . GLY A 1 108 ? -24.706 2.824 38.327 1.00 84.44 108 GLY A C 1
ATOM 809 O O . GLY A 1 108 ? -25.879 2.695 38.003 1.00 84.44 108 GLY A O 1
ATOM 810 N N . ASN A 1 109 ? -23.770 1.935 37.962 1.00 84.50 109 ASN A N 1
ATOM 811 C CA . ASN A 1 109 ? -24.017 0.764 37.108 1.00 84.50 109 ASN A CA 1
ATOM 812 C C . ASN A 1 109 ? -24.601 1.100 35.725 1.00 84.50 109 ASN A C 1
ATOM 814 O O . ASN A 1 109 ? -25.162 0.223 35.065 1.00 84.50 109 ASN A O 1
ATOM 818 N N . ALA A 1 110 ? -24.431 2.337 35.246 1.00 93.12 110 ALA A N 1
ATOM 819 C CA . ALA A 1 110 ? -24.810 2.698 33.888 1.00 93.12 110 ALA A CA 1
ATOM 820 C C . ALA A 1 110 ? -24.051 1.810 32.892 1.00 93.12 110 ALA A C 1
ATOM 822 O O . ALA A 1 110 ? -22.824 1.686 32.967 1.00 93.12 110 ALA A O 1
ATOM 823 N N . THR A 1 111 ? -24.775 1.181 31.964 1.00 97.19 111 THR A N 1
ATOM 824 C CA . THR A 1 111 ? -24.193 0.291 30.952 1.00 97.19 111 THR A CA 1
ATOM 825 C C . THR A 1 111 ? -24.604 0.720 29.555 1.00 97.19 111 THR A C 1
ATOM 827 O O . THR A 1 111 ? -25.753 1.088 29.321 1.00 97.19 111 THR A O 1
ATOM 830 N N . SER A 1 112 ? -23.664 0.662 28.614 1.00 97.94 112 SER A N 1
ATOM 831 C CA . SER A 1 112 ? -23.969 0.939 27.215 1.00 97.94 112 SER A CA 1
ATOM 832 C C . SER A 1 112 ? -24.636 -0.254 26.541 1.00 97.94 112 SER A C 1
ATOM 834 O O . SER A 1 112 ? -24.462 -1.412 26.944 1.00 97.94 112 SER A O 1
ATOM 836 N N . LYS A 1 113 ? -25.280 0.001 25.396 1.00 97.62 113 LYS A N 1
ATOM 837 C CA . LYS A 1 113 ? -25.576 -1.066 24.431 1.00 97.62 113 LYS A CA 1
ATOM 838 C C . LYS A 1 113 ? -24.281 -1.805 24.068 1.00 97.62 113 LYS A C 1
ATOM 840 O O . LYS A 1 113 ? -23.197 -1.216 24.000 1.00 97.62 113 LYS A O 1
ATOM 845 N N . ARG A 1 114 ? -24.395 -3.116 23.841 1.00 97.69 114 ARG A N 1
ATOM 846 C CA . ARG A 1 114 ? -23.267 -3.942 23.392 1.00 97.69 114 ARG A CA 1
ATOM 847 C C . ARG A 1 114 ? -22.903 -3.596 21.949 1.00 97.69 114 ARG A C 1
ATOM 849 O O . ARG A 1 114 ? -23.783 -3.505 21.098 1.00 97.69 114 ARG A O 1
ATOM 856 N N . VAL A 1 115 ? -21.612 -3.508 21.660 1.00 98.38 115 VAL A N 1
ATOM 857 C CA . VAL A 1 115 ? -21.083 -3.404 20.296 1.00 98.38 115 VAL A CA 1
ATOM 858 C C . VAL A 1 115 ? -20.382 -4.696 19.915 1.00 98.38 115 VAL A C 1
ATOM 860 O O . VAL A 1 115 ? -19.772 -5.356 20.757 1.00 98.38 115 VAL A O 1
ATOM 863 N N . SER A 1 116 ? -20.474 -5.075 18.642 1.00 98.12 116 SER A N 1
ATOM 864 C CA . SER A 1 116 ? -19.766 -6.235 18.114 1.00 98.12 116 SER A CA 1
ATOM 865 C C . SER A 1 116 ? -18.764 -5.816 17.053 1.00 98.12 116 SER A C 1
ATOM 867 O O . SER A 1 116 ? -19.109 -5.097 16.120 1.00 98.12 116 SER A O 1
ATOM 869 N N . VAL A 1 117 ? -17.540 -6.309 17.198 1.00 98.50 117 VAL A N 1
ATOM 870 C CA . VAL A 1 117 ? -16.424 -6.038 16.295 1.00 98.50 117 VAL A CA 1
ATOM 871 C C . VAL A 1 117 ? -15.972 -7.367 15.715 1.00 98.50 117 VAL A C 1
ATOM 873 O O . VAL A 1 117 ? -15.551 -8.251 16.462 1.00 98.50 117 VAL A O 1
ATOM 876 N N . ARG A 1 118 ? -16.084 -7.540 14.398 1.00 98.38 118 ARG A N 1
ATOM 877 C CA . ARG A 1 118 ? -15.469 -8.682 13.713 1.00 98.38 118 ARG A CA 1
ATOM 878 C C . ARG A 1 118 ? -13.974 -8.442 13.562 1.00 98.38 118 ARG A C 1
ATOM 880 O O . ARG A 1 118 ? -13.524 -7.299 13.490 1.00 98.38 118 ARG A O 1
ATOM 887 N N . SER A 1 119 ? -13.213 -9.520 13.482 1.00 97.94 119 SER A N 1
ATOM 888 C CA . SER A 1 119 ? -11.792 -9.454 13.192 1.00 97.94 119 SER A CA 1
ATOM 889 C C . SER A 1 119 ? -11.365 -10.574 12.261 1.00 97.94 119 SER A C 1
ATOM 891 O O . SER A 1 119 ? -11.843 -11.700 12.384 1.00 97.94 119 SER A O 1
ATOM 893 N N . ARG A 1 120 ? -10.475 -10.243 11.328 1.00 97.81 120 ARG A N 1
ATOM 894 C CA . ARG A 1 120 ? -9.803 -11.196 10.442 1.00 97.81 120 ARG A CA 1
ATOM 895 C C . ARG A 1 120 ? -8.391 -10.704 10.108 1.00 97.81 120 ARG A C 1
ATOM 897 O O . ARG A 1 120 ? -8.136 -9.507 10.267 1.00 97.81 120 ARG A O 1
ATOM 904 N N . PRO A 1 121 ? -7.488 -11.572 9.630 1.00 97.62 121 PRO A N 1
ATOM 905 C CA . PRO A 1 121 ? -6.227 -11.136 9.040 1.00 97.62 121 PRO A CA 1
ATOM 906 C C . PRO A 1 121 ? -6.447 -10.155 7.881 1.00 97.62 121 PRO A C 1
ATOM 908 O O . PRO A 1 121 ? -7.489 -10.194 7.218 1.00 97.62 121 PRO A O 1
ATOM 911 N N . VAL A 1 122 ? -5.465 -9.283 7.649 1.00 97.94 122 VAL A N 1
ATOM 912 C CA . VAL A 1 122 ? -5.375 -8.500 6.409 1.00 97.94 122 VAL A CA 1
ATOM 913 C C . VAL A 1 122 ? -4.791 -9.406 5.333 1.00 97.94 122 VAL A C 1
ATOM 915 O O . VAL A 1 122 ? -3.779 -10.058 5.582 1.00 97.94 122 VAL A O 1
ATOM 918 N N . LEU A 1 123 ? -5.427 -9.455 4.167 1.00 98.19 123 LEU A N 1
ATOM 919 C CA . LEU A 1 123 ? -4.939 -10.211 3.022 1.00 98.19 123 LEU A CA 1
ATOM 920 C C . LEU A 1 123 ? -4.089 -9.295 2.138 1.00 98.19 123 LEU A C 1
ATOM 922 O O . LEU A 1 123 ? -4.587 -8.293 1.628 1.00 98.19 123 LEU A O 1
ATOM 926 N N . LEU A 1 124 ? -2.817 -9.651 1.973 1.00 98.06 124 LEU A N 1
ATOM 927 C CA . LEU A 1 124 ? -1.894 -9.037 1.023 1.00 98.06 124 LEU A CA 1
ATOM 928 C C . LEU A 1 124 ? -1.739 -9.990 -0.166 1.00 98.06 124 LEU A C 1
ATOM 930 O O . LEU A 1 124 ? -1.265 -11.109 0.021 1.00 98.06 124 LEU A O 1
ATOM 934 N N . ALA A 1 125 ? -2.109 -9.550 -1.366 1.00 98.25 125 ALA A N 1
ATOM 935 C CA . ALA A 1 125 ? -1.698 -10.209 -2.598 1.00 98.25 125 ALA A CA 1
ATOM 936 C C . ALA A 1 125 ? -0.379 -9.588 -3.060 1.00 98.25 125 ALA A C 1
ATOM 938 O O . ALA A 1 125 ? -0.266 -8.368 -3.155 1.00 98.25 125 ALA A O 1
ATOM 939 N N . ALA A 1 126 ? 0.619 -10.420 -3.333 1.00 97.88 126 ALA A N 1
ATOM 940 C CA . ALA A 1 126 ? 1.910 -9.983 -3.839 1.00 97.88 126 ALA A CA 1
ATOM 941 C C . ALA A 1 126 ? 2.238 -10.761 -5.110 1.00 97.88 126 ALA A C 1
ATOM 943 O O . ALA A 1 126 ? 2.104 -11.984 -5.136 1.00 97.88 126 ALA A O 1
ATOM 944 N N . VAL A 1 127 ? 2.670 -10.051 -6.145 1.00 97.50 127 VAL A N 1
ATOM 945 C CA . VAL A 1 127 ? 3.216 -10.648 -7.368 1.00 97.50 127 VAL A CA 1
ATOM 946 C C . VAL A 1 127 ? 4.679 -10.250 -7.532 1.00 97.50 127 VAL A C 1
ATOM 948 O O . VAL A 1 127 ? 5.114 -9.233 -6.986 1.00 97.50 127 VAL A O 1
ATOM 951 N N . GLY A 1 128 ? 5.429 -11.071 -8.264 1.00 96.94 128 GLY A N 1
ATOM 952 C CA . GLY A 1 128 ? 6.812 -10.780 -8.632 1.00 96.94 128 GLY A CA 1
ATOM 953 C C . GLY A 1 128 ? 6.900 -9.731 -9.740 1.00 96.94 128 GLY A C 1
ATOM 954 O O . GLY A 1 128 ? 6.153 -8.750 -9.752 1.00 96.94 128 GLY A O 1
ATOM 955 N N . ASP A 1 129 ? 7.818 -9.960 -10.668 1.00 97.88 129 ASP A N 1
ATOM 956 C CA . ASP A 1 129 ? 8.169 -9.012 -11.719 1.00 97.88 129 ASP A CA 1
ATOM 957 C C . ASP A 1 129 ? 7.042 -8.838 -12.739 1.00 97.88 129 ASP A C 1
ATOM 959 O O . ASP A 1 129 ? 6.546 -9.786 -13.350 1.00 97.88 129 ASP A O 1
ATOM 963 N N . ILE A 1 130 ? 6.653 -7.584 -12.932 1.00 98.44 130 ILE A N 1
ATOM 964 C CA . ILE A 1 130 ? 5.665 -7.151 -13.909 1.00 98.44 130 ILE A CA 1
ATOM 965 C C . ILE A 1 130 ? 6.409 -6.418 -15.017 1.00 98.44 130 ILE A C 1
ATOM 967 O O . ILE A 1 130 ? 6.821 -5.269 -14.849 1.00 98.44 130 ILE A O 1
ATOM 971 N N . ASN A 1 131 ? 6.522 -7.061 -16.174 1.00 97.56 131 ASN A N 1
ATOM 972 C CA . ASN A 1 131 ? 6.986 -6.422 -17.396 1.00 97.56 131 ASN A CA 1
ATOM 973 C C . ASN A 1 131 ? 5.777 -6.006 -18.254 1.00 97.56 131 ASN A C 1
ATOM 975 O O . ASN A 1 131 ? 4.925 -6.830 -18.579 1.00 97.56 131 ASN A O 1
ATOM 979 N N . LEU A 1 132 ? 5.693 -4.718 -18.601 1.00 97.56 132 LEU A N 1
ATOM 980 C CA . LEU A 1 132 ? 4.648 -4.153 -19.471 1.00 97.56 132 LEU A CA 1
ATOM 981 C C . LEU A 1 132 ? 5.155 -3.819 -20.886 1.00 97.56 132 LEU A C 1
ATOM 983 O O . LEU A 1 132 ? 4.416 -3.223 -21.670 1.00 97.56 132 LEU A O 1
ATOM 987 N N . GLY A 1 133 ? 6.418 -4.125 -21.180 1.00 95.75 133 GLY A N 1
ATOM 988 C CA . GLY A 1 133 ? 7.058 -3.947 -22.480 1.00 95.75 133 GLY A CA 1
ATOM 989 C C . GLY A 1 133 ? 7.421 -5.282 -23.130 1.00 95.75 133 GLY A C 1
ATOM 990 O O . GLY A 1 133 ? 7.032 -6.339 -22.642 1.00 95.75 133 GLY A O 1
ATOM 991 N N . ASP A 1 134 ? 8.165 -5.212 -24.235 1.00 94.56 134 ASP A N 1
ATOM 992 C CA . ASP A 1 134 ? 8.670 -6.371 -24.990 1.00 94.56 134 ASP A CA 1
ATOM 993 C C . ASP A 1 134 ? 7.576 -7.420 -25.299 1.00 94.56 134 ASP A C 1
ATOM 995 O O . ASP A 1 134 ? 6.500 -7.028 -25.754 1.00 94.56 134 ASP A O 1
ATOM 999 N N . GLY A 1 135 ? 7.793 -8.719 -25.046 1.00 95.12 135 GLY A N 1
ATOM 1000 C CA . GLY A 1 135 ? 6.805 -9.776 -25.298 1.00 95.12 135 GLY A CA 1
ATOM 1001 C C . GLY A 1 135 ? 5.428 -9.507 -24.663 1.00 95.12 135 GLY A C 1
ATOM 1002 O O . GLY A 1 135 ? 4.427 -9.464 -25.383 1.00 95.12 135 GLY A O 1
ATOM 1003 N N . PRO A 1 136 ? 5.336 -9.253 -23.342 1.00 95.50 136 PRO A N 1
ATOM 1004 C CA . PRO A 1 136 ? 4.091 -8.809 -22.709 1.00 95.50 136 PRO A CA 1
ATOM 1005 C C . PRO A 1 136 ? 3.496 -7.539 -23.332 1.00 95.50 136 PRO A C 1
ATOM 1007 O O . PRO A 1 136 ? 2.277 -7.431 -23.461 1.00 95.50 136 PRO A O 1
ATOM 1010 N N . GLY A 1 137 ? 4.339 -6.593 -23.753 1.00 96.75 137 GLY A N 1
ATOM 1011 C CA . GLY A 1 137 ? 3.931 -5.384 -24.470 1.00 96.75 137 GLY A CA 1
ATOM 1012 C C . GLY A 1 137 ? 3.258 -5.685 -25.812 1.00 96.75 137 GLY A C 1
ATOM 1013 O O . GLY A 1 137 ? 2.209 -5.114 -26.103 1.00 96.75 137 GLY A O 1
ATOM 1014 N N . ALA A 1 138 ? 3.798 -6.628 -26.587 1.00 97.25 138 ALA A N 1
ATOM 1015 C CA . ALA A 1 138 ? 3.202 -7.080 -27.843 1.00 97.25 138 ALA A CA 1
ATOM 1016 C C . ALA A 1 138 ? 1.835 -7.752 -27.620 1.00 97.25 138 ALA A C 1
ATOM 1018 O O . ALA A 1 138 ? 0.890 -7.507 -28.367 1.00 97.25 138 ALA A O 1
ATOM 1019 N N . LEU A 1 139 ? 1.688 -8.538 -26.547 1.00 97.75 139 LEU A N 1
ATOM 1020 C CA . LEU A 1 139 ? 0.399 -9.131 -26.168 1.00 97.75 139 LEU A CA 1
ATOM 1021 C C . LEU A 1 139 ? -0.614 -8.071 -25.705 1.00 97.75 139 LEU A C 1
ATOM 1023 O O . LEU A 1 139 ? -1.800 -8.177 -26.010 1.00 97.75 139 LEU A O 1
ATOM 1027 N N . ILE A 1 140 ? -0.160 -7.031 -25.000 1.00 97.81 140 ILE A N 1
ATOM 1028 C CA . ILE A 1 140 ? -0.989 -5.871 -24.641 1.00 97.81 140 ILE A CA 1
ATOM 1029 C C . ILE A 1 140 ? -1.457 -5.122 -25.895 1.00 97.81 140 ILE A C 1
ATOM 1031 O O . ILE A 1 140 ? -2.591 -4.649 -25.918 1.00 97.81 140 ILE A O 1
ATOM 1035 N N . ASP A 1 141 ? -0.620 -5.022 -26.926 1.00 96.69 141 ASP A N 1
ATOM 1036 C CA . ASP A 1 141 ? -0.993 -4.378 -28.189 1.00 96.69 141 ASP A CA 1
ATOM 1037 C C . ASP A 1 141 ? -2.005 -5.204 -28.981 1.00 96.69 141 ASP A C 1
ATOM 1039 O O . ASP A 1 141 ? -2.970 -4.648 -29.501 1.00 96.69 141 ASP A O 1
ATOM 1043 N N . ALA A 1 142 ? -1.831 -6.526 -29.016 1.00 97.94 142 ALA A N 1
ATOM 1044 C CA . ALA A 1 142 ? -2.728 -7.430 -29.727 1.00 97.94 142 ALA A CA 1
ATOM 1045 C C . ALA A 1 142 ? -4.096 -7.593 -29.037 1.00 97.94 142 ALA A C 1
ATOM 1047 O O . ALA A 1 142 ? -5.128 -7.619 -29.703 1.00 97.94 142 ALA A O 1
ATOM 1048 N N . PHE A 1 143 ? -4.118 -7.703 -27.704 1.00 97.88 143 PHE A N 1
ATOM 1049 C CA . PHE A 1 143 ? -5.310 -8.111 -26.944 1.00 97.88 143 PHE A CA 1
ATOM 1050 C C . PHE A 1 143 ? -5.814 -7.053 -25.951 1.00 97.88 143 PHE A C 1
ATOM 1052 O O . PHE A 1 143 ? -6.792 -7.264 -25.229 1.00 97.88 143 PHE A O 1
ATOM 1059 N N . GLY A 1 144 ? -5.159 -5.894 -25.904 1.00 97.00 144 GLY A N 1
ATOM 1060 C CA . GLY A 1 144 ? -5.491 -4.782 -25.024 1.00 97.00 144 GLY A CA 1
ATOM 1061 C C . GLY A 1 144 ? -4.862 -4.876 -23.624 1.00 97.00 144 GLY A C 1
ATOM 1062 O O . GLY A 1 144 ? -4.454 -5.939 -23.149 1.00 97.00 144 GLY A O 1
ATOM 1063 N N . PRO A 1 145 ? -4.839 -3.760 -22.872 1.00 96.44 145 PRO A N 1
ATOM 1064 C CA . PRO A 1 145 ? -4.089 -3.646 -21.616 1.00 96.44 145 PRO A CA 1
ATOM 1065 C C . PRO A 1 145 ? -4.672 -4.449 -20.444 1.00 96.44 145 PRO A C 1
ATOM 1067 O O . PRO A 1 145 ? -4.056 -4.525 -19.381 1.00 96.44 145 PRO A O 1
ATOM 1070 N N . ARG A 1 146 ? -5.863 -5.040 -20.607 1.00 96.69 146 ARG A N 1
ATOM 1071 C CA . ARG A 1 146 ? -6.466 -5.948 -19.618 1.00 96.69 146 ARG A CA 1
ATOM 1072 C C . ARG A 1 146 ? -5.968 -7.382 -19.755 1.00 96.69 146 ARG A C 1
ATOM 1074 O O . ARG A 1 146 ? -6.101 -8.136 -18.794 1.00 96.69 146 ARG A O 1
ATOM 1081 N N . TYR A 1 147 ? -5.413 -7.749 -20.909 1.00 96.88 147 TYR A N 1
ATOM 1082 C CA . TYR A 1 147 ? -5.058 -9.125 -21.235 1.00 96.88 147 TYR A CA 1
ATOM 1083 C C . TYR A 1 147 ? -4.134 -9.795 -20.201 1.00 96.88 147 TYR A C 1
ATOM 1085 O O . TYR A 1 147 ? -4.512 -10.871 -19.730 1.00 96.88 147 TYR A O 1
ATOM 1093 N N . PRO A 1 148 ? -3.036 -9.157 -19.724 1.00 95.38 148 PRO A N 1
ATOM 1094 C CA . PRO A 1 148 ? -2.153 -9.765 -18.717 1.00 95.38 148 PRO A CA 1
ATOM 1095 C C . PRO A 1 148 ? -2.850 -10.096 -17.390 1.00 95.38 148 PRO A C 1
ATOM 1097 O O . PRO A 1 148 ? -2.366 -10.902 -16.601 1.00 95.38 148 PRO A O 1
ATOM 1100 N N . TRP A 1 149 ? -3.992 -9.459 -17.129 1.00 96.75 149 TRP A N 1
ATOM 1101 C CA . TRP A 1 149 ? -4.702 -9.521 -15.856 1.00 96.75 149 TRP A CA 1
ATOM 1102 C C . TRP A 1 149 ? -5.978 -10.359 -15.921 1.00 96.75 149 TRP A C 1
ATOM 1104 O O . TRP A 1 149 ? -6.663 -10.503 -14.910 1.00 96.75 149 TRP A O 1
ATOM 1114 N N . SER A 1 150 ? -6.340 -10.881 -17.094 1.00 95.00 150 SER A N 1
ATOM 1115 C CA . SER A 1 150 ? -7.619 -11.560 -17.326 1.00 95.00 150 SER A CA 1
ATOM 1116 C C . SER A 1 150 ? -7.851 -12.733 -16.363 1.00 95.00 150 SER A C 1
ATOM 1118 O O . SER A 1 150 ? -8.943 -12.854 -15.811 1.00 95.00 150 SER A O 1
ATOM 1120 N N . GLY A 1 151 ? -6.809 -13.523 -16.081 1.00 96.38 151 GLY A N 1
ATOM 1121 C CA . GLY A 1 151 ? -6.864 -14.660 -15.155 1.00 96.38 151 GLY A CA 1
ATOM 1122 C C . GLY A 1 151 ? -6.588 -14.342 -13.681 1.00 96.38 151 GLY A C 1
ATOM 1123 O O . GLY A 1 151 ? -6.838 -15.185 -12.826 1.00 96.38 151 GLY A O 1
ATOM 1124 N N . THR A 1 152 ? -6.079 -13.152 -13.348 1.00 96.88 152 THR A N 1
ATOM 1125 C CA . THR A 1 152 ? -5.558 -12.853 -11.995 1.00 96.88 152 THR A CA 1
ATOM 1126 C C . THR A 1 152 ? -6.280 -11.706 -11.298 1.00 96.88 152 THR A C 1
ATOM 1128 O O . THR A 1 152 ? -6.344 -11.680 -10.068 1.00 96.88 152 THR A O 1
ATOM 1131 N N . ALA A 1 153 ? -6.894 -10.784 -12.044 1.00 97.69 153 ALA A N 1
ATOM 1132 C CA . ALA A 1 153 ? -7.451 -9.554 -11.487 1.00 97.69 153 ALA A CA 1
ATOM 1133 C C . ALA A 1 153 ? -8.534 -9.798 -10.423 1.00 97.69 153 ALA A C 1
ATOM 1135 O O . ALA A 1 153 ? -8.649 -9.024 -9.479 1.00 97.69 153 ALA A O 1
ATOM 1136 N N . THR A 1 154 ? -9.317 -10.875 -10.534 1.00 97.88 154 THR A N 1
ATOM 1137 C CA . THR A 1 154 ? -10.314 -11.232 -9.511 1.00 97.88 154 THR A CA 1
ATOM 1138 C C . THR A 1 154 ? -9.660 -11.566 -8.171 1.00 97.88 154 THR A C 1
ATOM 1140 O O . THR A 1 154 ? -10.113 -11.068 -7.143 1.00 97.88 154 THR A O 1
ATOM 1143 N N . ALA A 1 155 ? -8.583 -12.356 -8.174 1.00 97.25 155 ALA A N 1
ATOM 1144 C CA . ALA A 1 155 ? -7.862 -12.714 -6.956 1.00 97.25 155 ALA A CA 1
ATOM 1145 C C . ALA A 1 155 ? -7.120 -11.508 -6.362 1.00 97.25 155 ALA A C 1
ATOM 1147 O O . ALA A 1 155 ? -7.184 -11.286 -5.155 1.00 97.25 155 ALA A O 1
ATOM 1148 N N . LEU A 1 156 ? -6.483 -10.693 -7.212 1.00 98.44 156 LEU A N 1
ATOM 1149 C CA . LEU A 1 156 ? -5.787 -9.474 -6.791 1.00 98.44 156 LEU A CA 1
ATOM 1150 C C . LEU A 1 156 ? -6.758 -8.484 -6.129 1.00 98.44 156 LEU A C 1
ATOM 1152 O O . LEU A 1 156 ? -6.555 -8.082 -4.988 1.00 98.44 156 LEU A O 1
ATOM 1156 N N . ARG A 1 157 ? -7.893 -8.180 -6.772 1.00 97.88 157 ARG A N 1
ATOM 1157 C CA . ARG A 1 157 ? -8.912 -7.272 -6.212 1.00 97.88 157 ARG A CA 1
ATOM 1158 C C . ARG A 1 157 ? -9.601 -7.793 -4.947 1.00 97.88 157 ARG A C 1
ATOM 1160 O O . ARG A 1 157 ? -10.227 -7.005 -4.244 1.00 97.88 157 ARG A O 1
ATOM 1167 N N . ALA A 1 158 ? -9.548 -9.096 -4.673 1.00 97.75 158 ALA A N 1
ATOM 1168 C CA . ALA A 1 158 ? -10.115 -9.668 -3.453 1.00 97.75 158 ALA A CA 1
ATOM 1169 C C . ALA A 1 158 ? -9.232 -9.425 -2.211 1.00 97.75 158 ALA A C 1
ATOM 1171 O O . ALA A 1 158 ? -9.713 -9.572 -1.084 1.00 97.75 158 ALA A O 1
ATOM 1172 N N . ALA A 1 159 ? -7.959 -9.061 -2.398 1.00 98.31 159 ALA A N 1
ATOM 1173 C CA . ALA A 1 159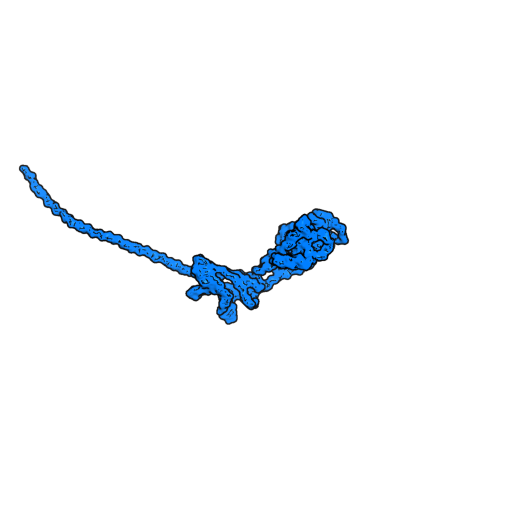 ? -7.056 -8.705 -1.311 1.00 98.31 159 ALA A CA 1
ATOM 1174 C C . ALA A 1 159 ? -7.388 -7.327 -0.712 1.00 98.31 159 ALA A C 1
ATOM 1176 O O . ALA A 1 159 ? -8.002 -6.473 -1.346 1.00 98.31 159 ALA A O 1
ATOM 1177 N N . ASP A 1 160 ? -6.965 -7.089 0.533 1.00 98.44 160 ASP A N 1
ATOM 1178 C CA . ASP A 1 160 ? -7.055 -5.754 1.136 1.00 98.44 160 ASP A CA 1
ATOM 1179 C C . ASP A 1 160 ? -5.960 -4.816 0.613 1.00 98.44 160 ASP A C 1
ATOM 1181 O O . ASP A 1 160 ? -6.119 -3.593 0.666 1.00 98.44 160 ASP A O 1
ATOM 1185 N N . VAL A 1 161 ? -4.826 -5.393 0.199 1.00 98.62 161 VAL A N 1
ATOM 1186 C CA . VAL A 1 161 ? -3.702 -4.701 -0.432 1.00 98.62 161 VAL A CA 1
ATOM 1187 C C . VAL A 1 161 ? -3.120 -5.587 -1.528 1.00 98.62 161 VAL A C 1
ATOM 1189 O O . VAL A 1 161 ? -2.827 -6.756 -1.274 1.00 98.62 161 VAL A O 1
ATOM 1192 N N . THR A 1 162 ? -2.879 -5.011 -2.700 1.00 98.81 162 THR A N 1
ATOM 1193 C CA . THR A 1 162 ? -2.147 -5.651 -3.796 1.00 98.81 162 THR A CA 1
ATOM 1194 C C . THR A 1 162 ? -0.808 -4.957 -4.026 1.00 98.81 162 THR A C 1
ATOM 1196 O O . THR A 1 162 ? -0.739 -3.741 -4.223 1.00 98.81 162 THR A O 1
ATOM 1199 N N . PHE A 1 163 ? 0.262 -5.744 -4.020 1.00 98.81 163 PHE A N 1
ATOM 1200 C CA . PHE A 1 163 ? 1.643 -5.316 -4.198 1.00 98.81 163 PHE A CA 1
ATOM 1201 C C . PHE A 1 163 ? 2.275 -6.012 -5.412 1.00 98.81 163 PHE A C 1
ATOM 1203 O O . PHE A 1 163 ? 2.003 -7.185 -5.666 1.00 98.81 163 PHE A O 1
ATOM 1210 N N . GLY A 1 164 ? 3.152 -5.317 -6.135 1.00 98.56 164 GLY A N 1
ATOM 1211 C CA . GLY A 1 164 ? 3.951 -5.919 -7.205 1.00 98.56 164 GLY A CA 1
ATOM 1212 C C . GLY A 1 164 ? 5.302 -5.244 -7.403 1.00 98.56 164 GLY A C 1
ATOM 1213 O O . GLY A 1 164 ? 5.516 -4.122 -6.940 1.00 98.56 164 GLY A O 1
ATOM 1214 N N . ASN A 1 165 ? 6.207 -5.914 -8.114 1.00 98.75 165 ASN A N 1
ATOM 1215 C CA . ASN A 1 165 ? 7.456 -5.324 -8.586 1.00 98.75 165 ASN A CA 1
ATOM 1216 C C . ASN A 1 165 ? 7.294 -4.902 -10.054 1.00 98.75 165 ASN A C 1
ATOM 1218 O O . ASN A 1 165 ? 7.080 -5.750 -10.913 1.00 98.75 165 ASN A O 1
ATOM 1222 N N . LEU A 1 166 ? 7.342 -3.603 -10.361 1.00 98.75 166 LEU A N 1
ATOM 1223 C CA . LEU A 1 166 ? 7.206 -3.124 -11.741 1.00 98.75 166 LEU A CA 1
ATOM 1224 C C . LEU A 1 166 ? 8.579 -3.117 -12.417 1.00 98.75 166 LEU A C 1
ATOM 1226 O O . LEU A 1 166 ? 9.328 -2.148 -12.318 1.00 98.75 166 LEU A O 1
ATOM 1230 N N . GLU A 1 167 ? 8.885 -4.198 -13.121 1.00 98.00 167 GLU A N 1
ATOM 1231 C CA . GLU A 1 167 ? 10.189 -4.507 -13.720 1.00 98.00 167 GLU A CA 1
ATOM 1232 C C . GLU A 1 167 ? 10.339 -3.883 -15.121 1.00 98.00 167 GLU A C 1
ATOM 1234 O O . GLU A 1 167 ? 10.744 -4.528 -16.084 1.00 98.00 167 GLU A O 1
ATOM 1239 N N . CYS A 1 168 ? 9.934 -2.620 -15.280 1.00 98.19 168 CYS A N 1
ATOM 1240 C CA . CYS A 1 168 ? 10.087 -1.870 -16.529 1.00 98.19 168 CYS A CA 1
ATOM 1241 C C . CYS A 1 168 ? 9.980 -0.359 -16.294 1.00 98.19 168 CYS A C 1
ATOM 1243 O O . CYS A 1 168 ? 9.360 0.100 -15.331 1.00 98.19 168 CYS A O 1
ATOM 1245 N N . ALA A 1 169 ? 10.521 0.438 -17.215 1.00 98.31 169 ALA A N 1
ATOM 1246 C CA . ALA A 1 169 ? 10.233 1.867 -17.250 1.00 98.31 169 ALA A CA 1
ATOM 1247 C C . ALA A 1 169 ? 8.865 2.114 -17.908 1.00 98.31 169 ALA A C 1
ATOM 1249 O O . ALA A 1 169 ? 8.556 1.545 -18.952 1.00 98.31 169 ALA A O 1
ATOM 1250 N N . VAL A 1 170 ? 8.055 3.021 -17.364 1.00 98.56 170 VAL A N 1
ATOM 1251 C CA . VAL A 1 170 ? 6.791 3.460 -17.972 1.00 98.56 170 VAL A CA 1
ATOM 1252 C C . VAL A 1 170 ? 6.894 4.929 -18.354 1.00 98.56 170 VAL A C 1
ATOM 1254 O O . VAL A 1 170 ? 6.781 5.821 -17.516 1.00 98.56 170 VAL A O 1
ATOM 1257 N N . SER A 1 171 ? 7.117 5.191 -19.640 1.00 98.25 171 SER A N 1
ATOM 1258 C CA . SER A 1 171 ? 7.245 6.547 -20.180 1.00 98.25 171 SER A CA 1
ATOM 1259 C C . SER A 1 171 ? 7.179 6.541 -21.708 1.00 98.25 171 SER A C 1
ATOM 1261 O O . SER A 1 171 ? 7.500 5.545 -22.351 1.00 98.25 171 SER A O 1
ATOM 1263 N N . THR A 1 172 ? 6.815 7.682 -22.293 1.00 97.38 172 THR A N 1
ATOM 1264 C CA . THR A 1 172 ? 6.990 7.978 -23.726 1.00 97.38 172 THR A CA 1
ATOM 1265 C C . THR A 1 172 ? 8.268 8.778 -24.012 1.00 97.38 172 THR A C 1
ATOM 1267 O O . THR A 1 172 ? 8.526 9.138 -25.156 1.00 97.38 172 THR A O 1
ATOM 1270 N N . ARG A 1 173 ? 9.079 9.078 -22.987 1.00 97.31 173 ARG A N 1
ATOM 1271 C CA . ARG A 1 173 ? 10.289 9.913 -23.062 1.00 97.31 173 ARG A CA 1
ATOM 1272 C C . ARG A 1 173 ? 11.544 9.119 -22.713 1.00 97.31 173 ARG A C 1
ATOM 1274 O O . ARG A 1 173 ? 11.483 8.105 -22.022 1.00 97.31 173 ARG A O 1
ATOM 1281 N N . GLY A 1 174 ? 12.695 9.645 -23.131 1.00 96.50 174 GLY A N 1
ATOM 1282 C CA . GLY A 1 174 ? 14.008 9.039 -22.895 1.00 96.50 174 GLY A CA 1
ATOM 1283 C C . GLY A 1 174 ? 14.426 8.066 -24.001 1.00 96.50 174 GLY A C 1
ATOM 1284 O O . GLY A 1 174 ? 13.615 7.707 -24.857 1.00 96.50 174 GLY A O 1
ATOM 1285 N N . ALA A 1 175 ? 15.687 7.648 -23.967 1.00 97.44 175 ALA A N 1
ATOM 1286 C CA . ALA A 1 175 ? 16.300 6.728 -24.922 1.00 97.44 175 ALA A CA 1
ATOM 1287 C C . ALA A 1 175 ? 16.822 5.494 -24.171 1.00 97.44 175 ALA A C 1
ATOM 1289 O O . ALA A 1 175 ? 17.190 5.643 -23.001 1.00 97.44 175 ALA A O 1
ATOM 1290 N N . PRO A 1 176 ? 16.825 4.303 -24.795 1.00 97.44 176 PRO A N 1
ATOM 1291 C CA . PRO A 1 176 ? 17.327 3.099 -24.149 1.00 97.44 176 PRO A CA 1
ATOM 1292 C C . PRO A 1 176 ? 18.796 3.283 -23.758 1.00 97.44 176 PRO A C 1
ATOM 1294 O O . PRO A 1 176 ? 19.597 3.802 -24.535 1.00 97.44 176 PRO A O 1
ATOM 1297 N N . VAL A 1 177 ? 19.149 2.876 -22.541 1.00 96.94 177 VAL A N 1
ATOM 1298 C CA . VAL A 1 177 ? 20.555 2.799 -22.120 1.00 96.94 177 VAL A CA 1
ATOM 1299 C C . VAL A 1 177 ? 21.213 1.560 -22.744 1.00 96.94 177 VAL A C 1
ATOM 1301 O O . VAL A 1 177 ? 20.501 0.586 -22.989 1.00 96.94 177 VAL A O 1
ATOM 1304 N N . PRO A 1 178 ? 22.541 1.542 -22.965 1.00 95.75 178 PRO A N 1
ATOM 1305 C CA . PRO A 1 178 ? 23.228 0.392 -23.553 1.00 95.75 178 PRO A CA 1
ATOM 1306 C C . PRO A 1 178 ? 23.259 -0.790 -22.572 1.00 95.75 178 PRO A C 1
ATOM 1308 O O . PRO A 1 178 ? 24.129 -0.883 -21.708 1.00 95.75 178 PRO A O 1
ATOM 1311 N N . LYS A 1 179 ? 22.275 -1.683 -22.685 1.00 93.56 179 LYS A N 1
ATOM 1312 C CA . LYS A 1 179 ? 22.163 -2.942 -21.940 1.00 93.56 179 LYS A CA 1
ATOM 1313 C C . LYS A 1 179 ? 21.545 -4.015 -22.835 1.00 93.56 179 LYS A C 1
ATOM 1315 O O . LYS A 1 179 ? 21.010 -3.707 -23.891 1.00 93.56 179 LYS A O 1
ATOM 1320 N N . GLN A 1 180 ? 21.600 -5.267 -22.388 1.00 93.44 180 GLN A N 1
ATOM 1321 C CA . GLN A 1 180 ? 21.059 -6.393 -23.150 1.00 93.44 180 GLN A CA 1
ATOM 1322 C C . GLN A 1 180 ? 19.534 -6.312 -23.344 1.00 93.44 180 GLN A C 1
ATOM 1324 O O . GLN A 1 180 ? 19.044 -6.654 -24.415 1.00 93.44 180 GLN A O 1
ATOM 1329 N N . TYR A 1 181 ? 18.792 -5.853 -22.330 1.00 94.81 181 TYR A N 1
ATOM 1330 C CA . TYR A 1 181 ? 17.326 -5.818 -22.350 1.00 94.81 181 TYR A CA 1
ATOM 1331 C C . TYR A 1 181 ? 16.789 -4.499 -21.801 1.00 94.81 181 TYR A C 1
ATOM 1333 O O . TYR A 1 181 ? 17.070 -4.170 -20.651 1.00 94.81 181 TYR A O 1
ATOM 1341 N N . ASN A 1 182 ? 15.981 -3.776 -22.584 1.00 97.50 182 ASN A N 1
ATOM 1342 C CA . ASN A 1 182 ? 15.312 -2.543 -22.158 1.00 97.50 182 ASN A CA 1
ATOM 1343 C C . ASN A 1 182 ? 13.786 -2.683 -22.258 1.00 97.50 182 ASN A C 1
ATOM 1345 O O . ASN A 1 182 ? 13.220 -2.665 -23.352 1.00 97.50 182 ASN A O 1
ATOM 1349 N N . PHE A 1 183 ? 13.090 -2.712 -21.127 1.00 98.25 183 PHE A N 1
ATOM 1350 C CA . PHE A 1 183 ? 11.641 -2.857 -21.059 1.00 98.25 183 PHE A CA 1
ATOM 1351 C C . PHE A 1 183 ? 10.938 -1.509 -20.891 1.00 98.25 183 PHE A C 1
ATOM 1353 O O . PHE A 1 183 ? 11.192 -0.759 -19.943 1.00 98.25 183 PHE A O 1
ATOM 1360 N N . ARG A 1 184 ? 10.024 -1.197 -21.822 1.00 98.12 184 ARG A N 1
ATOM 1361 C CA . ARG A 1 184 ? 9.186 0.011 -21.778 1.00 98.12 184 ARG A CA 1
ATOM 1362 C C . ARG A 1 184 ? 7.705 -0.330 -21.799 1.00 98.12 184 ARG A C 1
ATOM 1364 O O . ARG A 1 184 ? 7.182 -0.760 -22.820 1.00 98.12 184 ARG A O 1
ATOM 1371 N N . GLY A 1 185 ? 7.021 -0.036 -20.701 1.00 98.00 185 GLY A N 1
ATOM 1372 C CA . GLY A 1 185 ? 5.567 -0.032 -20.640 1.00 98.00 185 GLY A CA 1
ATOM 1373 C C . GLY A 1 185 ? 4.960 1.276 -21.152 1.00 98.00 185 GLY A C 1
ATOM 1374 O O . GLY A 1 185 ? 5.506 2.366 -20.957 1.00 98.00 185 GLY A O 1
ATOM 1375 N N . ARG A 1 186 ? 3.770 1.190 -21.758 1.00 96.38 186 ARG A N 1
ATOM 1376 C CA . ARG A 1 186 ? 2.959 2.374 -22.094 1.00 96.38 186 ARG A CA 1
ATOM 1377 C C . ARG A 1 186 ? 2.201 2.881 -20.854 1.00 96.38 186 ARG A C 1
ATOM 1379 O O . ARG A 1 186 ? 1.656 2.062 -20.111 1.00 96.38 186 ARG A O 1
ATOM 1386 N N . PRO A 1 187 ? 2.036 4.206 -20.659 1.00 97.19 187 PRO A N 1
ATOM 1387 C CA . PRO A 1 187 ? 1.245 4.750 -19.545 1.00 97.19 187 PRO A CA 1
ATOM 1388 C C . PRO A 1 187 ? -0.179 4.175 -19.427 1.00 97.19 187 PRO A C 1
ATOM 1390 O O . PRO A 1 187 ? -0.685 3.998 -18.320 1.00 97.19 187 PRO A O 1
ATOM 1393 N N . ALA A 1 188 ? -0.818 3.826 -20.550 1.00 96.06 188 ALA A N 1
ATOM 1394 C CA . ALA A 1 188 ? -2.146 3.207 -20.567 1.00 96.06 188 ALA A CA 1
ATOM 1395 C C . ALA A 1 188 ? -2.183 1.802 -19.925 1.00 96.06 188 ALA A C 1
ATOM 1397 O O . ALA A 1 188 ? -3.171 1.448 -19.272 1.00 96.06 188 ALA A O 1
ATOM 1398 N N . ALA A 1 189 ? -1.108 1.016 -20.058 1.00 97.12 189 ALA A N 1
ATOM 1399 C CA . ALA A 1 189 ? -0.993 -0.294 -19.420 1.00 97.12 189 ALA A CA 1
ATOM 1400 C C . ALA A 1 189 ? -0.886 -0.147 -17.895 1.00 97.12 189 ALA A C 1
ATOM 1402 O O . ALA A 1 189 ? -1.620 -0.802 -17.155 1.00 97.12 189 ALA A O 1
ATOM 1403 N N . LEU A 1 190 ? -0.070 0.805 -17.427 1.00 98.12 190 LEU A N 1
ATOM 1404 C CA . LEU A 1 190 ? 0.058 1.123 -16.002 1.00 98.12 190 LEU A CA 1
ATOM 1405 C C . LEU A 1 190 ? -1.269 1.620 -15.400 1.00 98.12 190 LEU A C 1
ATOM 1407 O O . LEU A 1 190 ? -1.657 1.192 -14.313 1.00 98.12 190 LEU A O 1
ATOM 1411 N N . LYS A 1 191 ? -2.015 2.464 -16.127 1.00 98.06 191 LYS A N 1
ATOM 1412 C CA . LYS A 1 191 ? -3.365 2.892 -15.718 1.00 98.06 191 LYS A CA 1
ATOM 1413 C C . LYS A 1 191 ? -4.316 1.703 -15.562 1.00 98.06 191 LYS A C 1
ATOM 1415 O O . LYS A 1 191 ? -5.114 1.663 -14.625 1.00 98.06 191 LYS A O 1
ATOM 1420 N N . THR A 1 192 ? -4.251 0.737 -16.475 1.00 97.88 192 THR A N 1
ATOM 1421 C CA . THR A 1 192 ? -5.103 -0.460 -16.428 1.00 97.88 192 THR A CA 1
ATOM 1422 C C . THR A 1 192 ? -4.723 -1.369 -15.266 1.00 97.88 192 THR A C 1
ATOM 1424 O O . THR A 1 192 ? -5.601 -1.887 -14.586 1.00 97.88 192 THR A O 1
ATOM 1427 N N . MET A 1 193 ? -3.435 -1.503 -14.962 1.00 97.06 193 MET A N 1
ATOM 1428 C CA . MET A 1 193 ? -2.980 -2.235 -13.782 1.00 97.06 193 MET A CA 1
ATOM 1429 C C . MET A 1 193 ? -3.553 -1.638 -12.482 1.00 97.06 193 MET A C 1
ATOM 1431 O O . MET A 1 193 ? -4.067 -2.374 -11.642 1.00 97.06 193 MET A O 1
ATOM 1435 N N . ALA A 1 194 ? -3.583 -0.309 -12.352 1.00 97.75 194 ALA A N 1
ATOM 1436 C CA . ALA A 1 194 ? -4.229 0.348 -11.212 1.00 97.75 194 ALA A CA 1
ATOM 1437 C C . ALA A 1 194 ? -5.752 0.113 -11.186 1.00 97.75 194 ALA A C 1
ATOM 1439 O O . ALA A 1 194 ? -6.314 -0.340 -10.193 1.00 97.75 194 ALA A O 1
ATOM 1440 N N . THR A 1 195 ? -6.432 0.415 -12.295 1.00 97.38 195 THR A N 1
ATOM 1441 C CA . THR A 1 195 ? -7.904 0.530 -12.327 1.00 97.38 195 THR A CA 1
ATOM 1442 C C . THR A 1 195 ? -8.640 -0.791 -12.539 1.00 97.38 195 THR A C 1
ATOM 1444 O O . THR A 1 195 ? -9.786 -0.924 -12.119 1.00 97.38 195 THR A O 1
ATOM 1447 N N . TYR A 1 196 ? -8.007 -1.765 -13.191 1.00 97.94 196 TYR A N 1
ATOM 1448 C CA . TYR A 1 196 ? -8.593 -3.071 -13.482 1.00 97.94 196 TYR A CA 1
ATOM 1449 C C . TYR A 1 196 ? -7.993 -4.173 -12.612 1.00 97.94 196 TYR A C 1
ATOM 1451 O O . TYR A 1 196 ? -8.749 -4.926 -12.004 1.00 97.94 196 TYR A O 1
ATOM 1459 N N . ALA A 1 197 ? -6.664 -4.281 -12.520 1.00 97.62 197 ALA A N 1
ATOM 1460 C CA . ALA A 1 197 ? -6.038 -5.330 -11.710 1.00 97.62 197 ALA A CA 1
ATOM 1461 C C . ALA A 1 197 ? -6.069 -5.026 -10.201 1.00 97.62 197 ALA A C 1
ATOM 1463 O O . ALA A 1 197 ? -6.054 -5.956 -9.400 1.00 97.62 197 ALA A O 1
ATOM 1464 N N . GLY A 1 198 ? -6.210 -3.752 -9.816 1.00 97.31 198 GLY A N 1
ATOM 1465 C CA . GLY A 1 198 ? -6.410 -3.339 -8.425 1.00 97.31 198 GLY A CA 1
ATOM 1466 C C . GLY A 1 198 ? -5.121 -3.278 -7.611 1.00 97.31 198 GLY A C 1
ATOM 1467 O O . GLY A 1 198 ? -5.138 -3.614 -6.431 1.00 97.31 198 GLY A O 1
ATOM 1468 N N . PHE A 1 199 ? -4.007 -2.890 -8.238 1.00 98.62 199 PHE A N 1
ATOM 1469 C CA . PHE A 1 199 ? -2.739 -2.679 -7.538 1.00 98.62 199 PHE A CA 1
ATOM 1470 C C . PHE A 1 199 ? -2.798 -1.450 -6.629 1.00 98.62 199 PHE A C 1
ATOM 1472 O O . PHE A 1 199 ? -3.286 -0.397 -7.034 1.00 98.62 199 PHE A O 1
ATOM 1479 N N . ASP A 1 200 ? -2.248 -1.572 -5.420 1.00 98.69 200 ASP A N 1
ATOM 1480 C CA . ASP A 1 200 ? -2.127 -0.474 -4.458 1.00 98.69 200 ASP A CA 1
ATOM 1481 C C . ASP A 1 200 ? -0.688 0.047 -4.359 1.00 98.69 200 ASP A C 1
ATOM 1483 O O . ASP A 1 200 ? -0.476 1.240 -4.135 1.00 98.69 200 ASP A O 1
ATOM 1487 N N . VAL A 1 201 ? 0.311 -0.837 -4.471 1.00 98.81 201 VAL A N 1
ATOM 1488 C CA . VAL A 1 201 ? 1.727 -0.515 -4.234 1.00 98.81 201 VAL A CA 1
ATOM 1489 C C . VAL A 1 201 ? 2.618 -1.187 -5.267 1.00 98.81 201 VAL A C 1
ATOM 1491 O O . VAL A 1 201 ? 2.468 -2.376 -5.536 1.00 98.81 201 VAL A O 1
ATOM 1494 N N . LEU A 1 202 ? 3.595 -0.443 -5.781 1.00 98.88 202 LEU A N 1
ATOM 1495 C CA . LEU A 1 202 ? 4.634 -0.960 -6.660 1.00 98.88 202 LEU A CA 1
ATOM 1496 C C . LEU A 1 202 ? 6.022 -0.688 -6.094 1.00 98.88 202 LEU A C 1
ATOM 1498 O O . LEU A 1 202 ? 6.359 0.457 -5.768 1.00 98.88 202 LEU A O 1
ATOM 1502 N N . ASN A 1 203 ? 6.836 -1.740 -6.032 1.00 98.75 203 ASN A N 1
ATOM 1503 C CA . ASN A 1 203 ? 8.279 -1.587 -5.968 1.00 98.75 203 ASN A CA 1
ATOM 1504 C C . ASN A 1 203 ? 8.812 -1.178 -7.340 1.00 98.75 203 ASN A C 1
ATOM 1506 O O . ASN A 1 203 ? 8.506 -1.817 -8.343 1.00 98.75 203 ASN A O 1
ATOM 1510 N N . LEU A 1 204 ? 9.601 -0.106 -7.347 1.00 98.75 204 LEU A N 1
ATOM 1511 C CA . LEU A 1 204 ? 10.327 0.398 -8.511 1.00 98.75 204 LEU A CA 1
ATOM 1512 C C . LEU A 1 204 ? 11.850 0.294 -8.312 1.00 98.75 204 LEU A C 1
ATOM 1514 O O . LEU A 1 204 ? 12.622 0.727 -9.162 1.00 98.75 204 LEU A O 1
ATOM 1518 N N . ALA A 1 205 ? 12.316 -0.211 -7.163 1.00 98.25 205 ALA A N 1
ATOM 1519 C CA . ALA A 1 205 ? 13.732 -0.490 -6.983 1.00 98.25 205 ALA A CA 1
ATOM 1520 C C . ALA A 1 205 ? 14.079 -1.808 -7.671 1.00 98.25 205 ALA A C 1
ATOM 1522 O O . ALA A 1 205 ? 13.969 -2.870 -7.063 1.00 98.25 205 ALA A O 1
ATOM 1523 N N . ASN A 1 206 ? 14.495 -1.720 -8.928 1.00 98.06 206 ASN A N 1
ATOM 1524 C CA . ASN A 1 206 ? 14.955 -2.849 -9.722 1.00 98.06 206 ASN A CA 1
ATOM 1525 C C . ASN A 1 206 ? 15.878 -2.384 -10.860 1.00 98.06 206 ASN A C 1
ATOM 1527 O O . ASN A 1 206 ? 16.146 -1.187 -11.010 1.00 98.06 206 ASN A O 1
ATOM 1531 N N . ASN A 1 207 ? 16.400 -3.316 -11.652 1.00 97.12 207 ASN A N 1
ATOM 1532 C CA . ASN A 1 207 ? 17.351 -3.013 -12.721 1.00 97.12 207 ASN A CA 1
ATOM 1533 C C . ASN A 1 207 ? 16.698 -2.529 -14.019 1.00 97.12 207 ASN A C 1
ATOM 1535 O O . ASN A 1 207 ? 17.439 -2.114 -14.911 1.00 97.12 207 ASN A O 1
ATOM 1539 N N . HIS A 1 208 ? 15.366 -2.538 -14.133 1.00 98.31 208 HIS A N 1
ATOM 1540 C CA . HIS A 1 208 ? 14.656 -2.145 -15.356 1.00 98.31 208 HIS A CA 1
ATOM 1541 C C . HIS A 1 208 ? 13.950 -0.779 -15.292 1.00 98.31 208 HIS A C 1
ATOM 1543 O O . HIS A 1 208 ? 13.654 -0.157 -16.314 1.00 98.31 208 HIS A O 1
ATOM 1549 N N . THR A 1 209 ? 13.768 -0.217 -14.098 1.00 97.56 209 THR A N 1
ATOM 1550 C CA . THR A 1 209 ? 13.145 1.107 -13.911 1.00 97.56 209 THR A CA 1
ATOM 1551 C C . THR A 1 209 ? 13.942 2.246 -14.575 1.00 97.56 209 THR A C 1
ATOM 1553 O O . THR A 1 209 ? 13.373 3.259 -14.990 1.00 97.56 209 THR A O 1
ATOM 1556 N N . GLY A 1 210 ? 15.264 2.090 -14.710 1.00 97.38 210 GLY A N 1
ATOM 1557 C CA . GLY A 1 210 ? 16.156 3.059 -15.361 1.00 97.38 210 GLY A CA 1
ATOM 1558 C C . GLY A 1 210 ? 16.398 2.823 -16.857 1.00 97.38 210 GLY A C 1
ATOM 1559 O O . GLY A 1 210 ? 17.215 3.530 -17.445 1.00 97.38 210 GLY A O 1
ATOM 1560 N N . ASP A 1 211 ? 15.725 1.856 -17.492 1.00 98.31 211 ASP A N 1
ATOM 1561 C CA . ASP A 1 211 ? 16.047 1.387 -18.852 1.00 98.31 211 ASP A CA 1
ATOM 1562 C C . ASP A 1 211 ? 16.064 2.466 -19.925 1.00 98.31 211 ASP A C 1
ATOM 1564 O O . ASP A 1 211 ? 16.777 2.326 -20.915 1.00 98.31 211 ASP A O 1
ATOM 1568 N N . TYR A 1 212 ? 15.299 3.538 -19.728 1.00 98.31 212 TYR A N 1
ATOM 1569 C CA . TYR A 1 212 ? 15.198 4.654 -20.666 1.00 98.31 212 TYR A CA 1
ATOM 1570 C C . TYR A 1 212 ? 15.692 5.975 -20.058 1.00 98.31 212 TYR A C 1
ATOM 1572 O O . TYR A 1 212 ? 15.251 7.072 -20.421 1.00 98.31 212 TYR A O 1
ATOM 1580 N N . GLY A 1 213 ? 16.605 5.855 -19.094 1.00 97.62 213 GLY A N 1
ATOM 1581 C CA . GLY A 1 213 ? 17.253 6.954 -18.397 1.00 97.62 213 GLY A CA 1
ATOM 1582 C C . GLY A 1 213 ? 16.362 7.664 -17.377 1.00 97.62 213 GLY A C 1
ATOM 1583 O O . GLY A 1 213 ? 15.188 7.351 -17.163 1.00 97.62 213 GLY A O 1
ATOM 1584 N N . THR A 1 214 ? 16.937 8.690 -16.753 1.00 97.50 214 THR A N 1
ATOM 1585 C CA . THR A 1 214 ? 16.357 9.386 -15.597 1.00 97.50 214 THR A CA 1
ATOM 1586 C C . THR A 1 214 ? 14.976 9.986 -15.858 1.00 97.50 214 THR A C 1
ATOM 1588 O O . THR A 1 214 ? 14.106 9.949 -14.990 1.00 97.50 214 THR A O 1
ATOM 1591 N N . ARG A 1 215 ? 14.734 10.512 -17.068 1.00 98.00 215 ARG A N 1
ATOM 1592 C CA . ARG A 1 215 ? 13.428 11.084 -17.438 1.00 98.00 215 ARG A CA 1
ATOM 1593 C C . ARG A 1 215 ? 12.314 10.035 -17.405 1.00 98.00 215 ARG A C 1
ATOM 1595 O O . ARG A 1 215 ? 11.224 10.341 -16.927 1.00 98.00 215 ARG A O 1
ATOM 1602 N N . ALA A 1 216 ? 12.594 8.821 -17.879 1.00 98.50 216 ALA A N 1
ATOM 1603 C CA . ALA A 1 216 ? 11.630 7.728 -17.887 1.00 98.50 216 ALA A CA 1
ATOM 1604 C C . ALA A 1 216 ? 11.398 7.154 -16.483 1.00 98.50 216 ALA A C 1
ATOM 1606 O O . ALA A 1 216 ? 10.256 6.889 -16.111 1.00 98.50 216 ALA A O 1
ATOM 1607 N N . LEU A 1 217 ? 12.454 7.041 -15.672 1.00 98.62 217 LEU A N 1
ATOM 1608 C CA . LEU A 1 217 ? 12.345 6.649 -14.263 1.00 98.62 217 LEU A CA 1
ATOM 1609 C C . LEU A 1 217 ? 11.424 7.603 -13.493 1.00 98.62 217 LEU A C 1
ATOM 1611 O O . LEU A 1 217 ? 10.491 7.172 -12.815 1.00 98.62 217 LEU A O 1
ATOM 1615 N N . LEU A 1 218 ? 11.645 8.914 -13.630 1.00 98.69 218 LEU A N 1
ATOM 1616 C CA . LEU A 1 218 ? 10.836 9.922 -12.941 1.00 98.69 218 LEU A CA 1
ATOM 1617 C C . LEU A 1 218 ? 9.386 9.946 -13.436 1.00 98.69 218 LEU A C 1
ATOM 1619 O O . LEU A 1 218 ? 8.475 10.135 -12.627 1.00 98.69 218 LEU A O 1
ATOM 1623 N N . ASP A 1 219 ? 9.151 9.698 -14.727 1.00 98.75 219 ASP A N 1
ATOM 1624 C CA . ASP A 1 219 ? 7.794 9.485 -15.240 1.00 98.75 219 ASP A CA 1
ATOM 1625 C C . ASP A 1 219 ? 7.145 8.246 -14.637 1.00 98.75 219 ASP A C 1
ATOM 1627 O O . ASP A 1 219 ? 5.987 8.316 -14.248 1.00 98.75 219 ASP A O 1
ATOM 1631 N N . THR A 1 220 ? 7.882 7.145 -14.492 1.00 98.81 220 THR A N 1
ATOM 1632 C CA . THR A 1 220 ? 7.369 5.900 -13.901 1.00 98.81 220 THR A CA 1
ATOM 1633 C C . THR A 1 220 ? 6.895 6.141 -12.468 1.00 98.81 220 THR A C 1
ATOM 1635 O O . THR A 1 220 ? 5.767 5.786 -12.112 1.00 98.81 220 THR A O 1
ATOM 1638 N N . VAL A 1 221 ? 7.707 6.838 -11.662 1.00 98.75 221 VAL A N 1
ATOM 1639 C CA . VAL A 1 221 ? 7.341 7.257 -10.299 1.00 98.75 221 VAL A CA 1
ATOM 1640 C C . VAL A 1 221 ? 6.107 8.167 -10.322 1.00 98.75 221 VAL A C 1
ATOM 1642 O O . VAL A 1 221 ? 5.156 7.947 -9.565 1.00 98.75 221 VAL A O 1
ATOM 1645 N N . LYS A 1 222 ? 6.101 9.186 -11.193 1.00 98.75 222 LYS A N 1
ATOM 1646 C CA . LYS A 1 222 ? 5.015 10.170 -11.297 1.00 98.75 222 LYS A CA 1
ATOM 1647 C C . LYS A 1 222 ? 3.699 9.532 -11.737 1.00 98.75 222 LYS A C 1
ATOM 1649 O O . LYS A 1 222 ? 2.672 9.811 -11.130 1.00 98.75 222 LYS A O 1
ATOM 1654 N N . LEU A 1 223 ? 3.717 8.690 -12.765 1.00 98.75 223 LEU A N 1
ATOM 1655 C CA . LEU A 1 223 ? 2.540 8.027 -13.323 1.00 98.75 223 LEU A CA 1
ATOM 1656 C C . LEU A 1 223 ? 1.969 6.999 -12.348 1.00 98.75 223 LEU A C 1
ATOM 1658 O O . LEU A 1 223 ? 0.760 6.982 -12.145 1.00 98.75 223 LEU A O 1
ATOM 1662 N N . THR A 1 224 ? 2.824 6.215 -11.681 1.00 98.69 224 THR A N 1
ATOM 1663 C CA . THR A 1 224 ? 2.391 5.275 -10.630 1.00 98.69 224 THR A CA 1
ATOM 1664 C C . THR A 1 224 ? 1.573 6.004 -9.565 1.00 98.69 224 THR A C 1
ATOM 1666 O O . THR A 1 224 ? 0.437 5.626 -9.282 1.00 98.69 224 THR A O 1
ATOM 1669 N N . ARG A 1 225 ? 2.109 7.118 -9.047 1.00 98.44 225 ARG A N 1
ATOM 1670 C CA . ARG A 1 225 ? 1.417 7.970 -8.067 1.00 98.44 225 ARG A CA 1
ATOM 1671 C C . ARG A 1 225 ? 0.179 8.649 -8.650 1.00 98.44 225 ARG A C 1
ATOM 1673 O O . ARG A 1 225 ? -0.852 8.710 -7.988 1.00 98.44 225 ARG A O 1
ATOM 1680 N N . GLY A 1 226 ? 0.265 9.128 -9.889 1.00 98.50 226 GLY A N 1
ATOM 1681 C CA . GLY A 1 226 ? -0.831 9.788 -10.599 1.00 98.50 226 GLY A CA 1
ATOM 1682 C C . GLY A 1 226 ? -2.043 8.885 -10.836 1.00 98.50 226 GLY A C 1
ATOM 1683 O O . GLY A 1 226 ? -3.162 9.382 -10.904 1.00 98.50 226 GLY A O 1
ATOM 1684 N N . PHE A 1 227 ? -1.846 7.567 -10.899 1.00 98.38 227 PHE A N 1
ATOM 1685 C CA . PHE A 1 227 ? -2.927 6.582 -10.988 1.00 98.38 227 PHE A CA 1
ATOM 1686 C C . PHE A 1 227 ? -3.398 6.054 -9.624 1.00 98.38 227 PHE A C 1
ATOM 1688 O O . PHE A 1 227 ? -4.166 5.097 -9.576 1.00 98.38 227 PHE A O 1
ATOM 1695 N N . GLY A 1 228 ? -2.978 6.678 -8.518 1.00 97.62 228 GLY A N 1
ATOM 1696 C CA . GLY A 1 228 ? -3.441 6.351 -7.165 1.00 97.62 228 GLY A CA 1
ATOM 1697 C C . GLY A 1 228 ? -2.667 5.232 -6.464 1.00 97.62 228 GLY A C 1
ATOM 1698 O O . GLY A 1 228 ? -2.991 4.903 -5.324 1.00 97.62 228 GLY A O 1
ATOM 1699 N N . MET A 1 229 ? -1.627 4.682 -7.097 1.00 98.56 229 MET A N 1
ATOM 1700 C CA . MET A 1 229 ? -0.759 3.665 -6.499 1.00 98.56 229 MET A CA 1
ATOM 1701 C C . MET A 1 229 ? 0.387 4.306 -5.708 1.00 98.56 229 MET A C 1
ATOM 1703 O O . MET A 1 229 ? 0.841 5.416 -5.989 1.00 98.56 229 MET A O 1
ATOM 1707 N N . GLN A 1 230 ? 0.913 3.591 -4.722 1.00 98.38 230 GLN A N 1
ATOM 1708 C CA . GLN A 1 230 ? 2.127 3.980 -4.014 1.00 98.38 230 GLN A CA 1
ATOM 1709 C C . GLN A 1 230 ? 3.359 3.473 -4.770 1.00 98.38 230 GLN A C 1
ATOM 1711 O O . GLN A 1 230 ? 3.439 2.297 -5.103 1.00 98.38 230 GLN A O 1
ATOM 1716 N N . ALA A 1 231 ? 4.341 4.344 -4.993 1.00 98.56 231 ALA A N 1
ATOM 1717 C CA . ALA A 1 231 ? 5.642 3.975 -5.552 1.00 98.56 231 ALA A CA 1
ATOM 1718 C C . ALA A 1 231 ? 6.701 3.963 -4.445 1.00 98.56 231 ALA A C 1
ATOM 1720 O O . ALA A 1 231 ? 6.882 4.994 -3.782 1.00 98.56 231 ALA A O 1
ATOM 1721 N N . VAL A 1 232 ? 7.399 2.838 -4.273 1.00 98.62 232 VAL A N 1
ATOM 1722 C CA . VAL A 1 232 ? 8.527 2.689 -3.337 1.00 98.62 232 VAL A CA 1
ATOM 1723 C C . VAL A 1 232 ? 9.813 2.343 -4.075 1.00 98.62 232 VAL A C 1
ATOM 1725 O O . VAL A 1 232 ? 9.777 1.762 -5.157 1.00 98.62 232 VAL A O 1
ATOM 1728 N N . GLY A 1 233 ? 10.956 2.689 -3.486 1.00 98.31 233 GLY A N 1
ATOM 1729 C CA . GLY A 1 233 ? 12.253 2.220 -3.961 1.00 98.31 233 GLY A CA 1
ATOM 1730 C C . GLY A 1 233 ? 12.849 2.994 -5.141 1.00 98.31 233 GLY A C 1
ATOM 1731 O O . GLY A 1 233 ? 13.994 2.745 -5.495 1.00 98.31 233 GLY A O 1
ATOM 1732 N N . ALA A 1 234 ? 12.148 3.970 -5.721 1.00 98.56 234 ALA A N 1
ATOM 1733 C CA . ALA A 1 234 ? 12.720 4.887 -6.708 1.00 98.56 234 ALA A CA 1
ATOM 1734 C C . ALA A 1 234 ? 12.238 6.324 -6.487 1.00 98.56 234 ALA A C 1
ATOM 1736 O O . ALA A 1 234 ? 11.119 6.560 -6.018 1.00 98.56 234 ALA A O 1
ATOM 1737 N N . GLY A 1 235 ? 13.082 7.298 -6.820 1.00 98.25 235 GLY A N 1
ATOM 1738 C CA . GLY A 1 235 ? 12.796 8.709 -6.573 1.00 98.25 235 GLY A CA 1
ATOM 1739 C C . GLY A 1 235 ? 13.778 9.666 -7.240 1.00 98.25 235 GLY A C 1
ATOM 1740 O O . GLY A 1 235 ? 14.693 9.251 -7.946 1.00 98.25 235 GLY A O 1
ATOM 1741 N N . GLY A 1 236 ? 13.573 10.965 -7.003 1.00 98.31 236 GLY A N 1
ATOM 1742 C CA . GLY A 1 236 ? 14.429 12.053 -7.496 1.00 98.31 236 GLY A CA 1
ATOM 1743 C C . GLY A 1 236 ? 15.765 12.201 -6.762 1.00 98.31 236 GLY A C 1
ATOM 1744 O O . GLY A 1 236 ? 16.611 12.984 -7.173 1.00 98.31 236 GLY A O 1
ATOM 1745 N N . SER A 1 237 ? 15.938 11.453 -5.678 1.00 98.38 237 SER A N 1
ATOM 1746 C CA . SER A 1 237 ? 17.105 11.433 -4.800 1.00 98.38 237 SER A CA 1
ATOM 1747 C C . SER A 1 237 ? 17.065 10.168 -3.952 1.00 98.38 237 SER A C 1
ATOM 1749 O O . SER A 1 237 ? 16.009 9.540 -3.824 1.00 98.38 237 SER A O 1
ATOM 1751 N N . LEU A 1 238 ? 18.167 9.832 -3.287 1.00 97.62 238 LEU A N 1
ATOM 1752 C CA . LEU A 1 238 ? 18.207 8.719 -2.342 1.00 97.62 238 LEU A CA 1
ATOM 1753 C C . LEU A 1 238 ? 17.198 8.916 -1.205 1.00 97.62 238 LEU A C 1
ATOM 1755 O O . LEU A 1 238 ? 16.524 7.966 -0.823 1.00 97.62 238 LEU A O 1
ATOM 1759 N N . ALA A 1 239 ? 17.031 10.145 -0.707 1.00 97.50 239 ALA A N 1
ATOM 1760 C CA . ALA A 1 239 ? 16.057 10.446 0.342 1.00 97.50 239 ALA A CA 1
ATOM 1761 C C . ALA A 1 239 ? 14.615 10.136 -0.097 1.00 97.50 239 ALA A C 1
ATOM 1763 O O . ALA A 1 239 ? 13.868 9.506 0.649 1.00 97.50 239 ALA A O 1
ATOM 1764 N N . SER A 1 240 ? 14.236 10.531 -1.318 1.00 97.88 240 SER A N 1
ATOM 1765 C CA . SER A 1 240 ? 12.888 10.277 -1.847 1.00 97.88 240 SER A CA 1
ATOM 1766 C C . SER A 1 240 ? 12.672 8.824 -2.283 1.00 97.88 240 SER A C 1
ATOM 1768 O O . SER A 1 240 ? 11.576 8.300 -2.093 1.00 97.88 240 SER A O 1
ATOM 1770 N N . ALA A 1 241 ? 13.700 8.151 -2.813 1.00 98.12 241 ALA A N 1
ATOM 1771 C CA . ALA A 1 241 ? 13.660 6.718 -3.112 1.00 98.12 241 ALA A CA 1
ATOM 1772 C C . ALA A 1 241 ? 13.515 5.877 -1.831 1.00 98.12 241 ALA A C 1
ATOM 1774 O O . ALA A 1 241 ? 12.832 4.854 -1.839 1.00 98.12 241 ALA A O 1
ATOM 1775 N N . ALA A 1 242 ? 14.111 6.352 -0.731 1.00 97.75 242 ALA A N 1
ATOM 1776 C CA . ALA A 1 242 ? 14.171 5.668 0.554 1.00 97.75 242 ALA A CA 1
ATOM 1777 C C . ALA A 1 242 ? 13.027 5.969 1.529 1.00 97.75 242 ALA A C 1
ATOM 1779 O O . ALA A 1 242 ? 13.064 5.525 2.686 1.00 97.75 242 ALA A O 1
ATOM 1780 N N . GLU A 1 243 ? 12.024 6.723 1.084 1.00 97.31 243 GLU A N 1
ATOM 1781 C CA . GLU A 1 243 ? 10.861 7.099 1.877 1.00 97.31 243 GLU A CA 1
ATOM 1782 C C . GLU A 1 243 ? 9.811 5.964 1.881 1.00 97.31 243 GLU A C 1
ATOM 1784 O O . GLU A 1 243 ? 9.212 5.672 0.837 1.00 97.31 243 GLU A O 1
ATOM 1789 N N . PRO A 1 244 ? 9.523 5.338 3.041 1.00 97.56 244 PRO A N 1
ATOM 1790 C CA . PRO A 1 244 ? 8.525 4.277 3.126 1.00 97.56 244 PRO A CA 1
ATOM 1791 C C . PRO A 1 244 ? 7.134 4.780 2.740 1.00 97.56 244 PRO A C 1
ATOM 1793 O O . PRO A 1 244 ? 6.717 5.864 3.156 1.00 97.56 244 PRO A O 1
ATOM 1796 N N . ARG A 1 245 ? 6.362 3.964 2.021 1.00 97.88 245 ARG A N 1
ATOM 1797 C CA . ARG A 1 245 ? 4.941 4.245 1.766 1.00 97.88 245 ARG A CA 1
ATOM 1798 C C . ARG A 1 245 ? 4.075 3.418 2.697 1.00 97.88 245 ARG A C 1
ATOM 1800 O O . ARG A 1 245 ? 4.302 2.225 2.862 1.00 97.88 245 ARG A O 1
ATOM 1807 N N . LYS A 1 246 ? 3.103 4.059 3.349 1.00 97.50 246 LYS A N 1
ATOM 1808 C CA . LYS A 1 246 ? 2.297 3.437 4.408 1.00 97.50 246 LYS A CA 1
ATOM 1809 C C . LYS A 1 246 ? 0.837 3.369 3.981 1.00 97.50 246 LYS A C 1
ATOM 1811 O O . LYS A 1 246 ? 0.237 4.394 3.673 1.00 97.50 246 LYS A O 1
ATOM 1816 N N . ILE A 1 247 ? 0.255 2.177 4.021 1.00 97.31 247 ILE A N 1
ATOM 1817 C CA . ILE A 1 247 ? -1.172 1.946 3.795 1.00 97.31 247 ILE A CA 1
ATOM 1818 C C . ILE A 1 247 ? -1.810 1.497 5.107 1.00 97.31 247 ILE A C 1
ATOM 1820 O O . ILE A 1 247 ? -1.230 0.727 5.868 1.00 97.31 247 ILE A O 1
ATOM 1824 N N . THR A 1 248 ? -3.021 1.985 5.384 1.00 97.12 248 THR A N 1
ATOM 1825 C CA . THR A 1 248 ? -3.833 1.491 6.503 1.00 97.12 248 THR A CA 1
ATOM 1826 C C . THR A 1 248 ? -5.012 0.682 5.973 1.00 97.12 248 THR A C 1
ATOM 1828 O O . THR A 1 248 ? -5.816 1.195 5.192 1.00 97.12 248 THR A O 1
ATOM 1831 N N . ARG A 1 249 ? -5.144 -0.570 6.421 1.00 97.62 249 ARG A N 1
ATOM 1832 C CA . ARG A 1 249 ? -6.299 -1.440 6.148 1.00 97.62 249 ARG A CA 1
ATOM 1833 C C . ARG A 1 249 ? -6.786 -2.063 7.440 1.00 97.62 249 ARG A C 1
ATOM 1835 O O . ARG A 1 249 ? -6.006 -2.599 8.218 1.00 97.62 249 ARG A O 1
ATOM 1842 N N . LEU A 1 250 ? -8.088 -1.948 7.696 1.00 97.31 250 LEU A N 1
ATOM 1843 C CA . LEU A 1 250 ? -8.736 -2.499 8.894 1.00 97.31 250 LEU A CA 1
ATOM 1844 C C . LEU A 1 250 ? -8.055 -2.082 10.220 1.00 97.31 250 LEU A C 1
ATOM 1846 O O . LEU A 1 250 ? -8.066 -2.823 11.199 1.00 97.31 250 LEU A O 1
ATOM 1850 N N . GLY A 1 251 ? -7.439 -0.897 10.260 1.00 96.00 251 GLY A N 1
ATOM 1851 C CA . GLY A 1 251 ? -6.689 -0.399 11.419 1.00 96.00 251 GLY A CA 1
ATOM 1852 C C . GLY A 1 251 ? -5.254 -0.929 11.555 1.00 96.00 251 GLY A C 1
ATOM 1853 O O . GLY A 1 251 ? -4.533 -0.458 12.433 1.00 96.00 251 GLY A O 1
ATOM 1854 N N . LEU A 1 252 ? -4.812 -1.853 10.694 1.00 97.25 252 LEU A N 1
ATOM 1855 C CA . LEU A 1 252 ? -3.405 -2.234 10.561 1.00 97.25 252 LEU A CA 1
ATOM 1856 C C . LEU A 1 252 ? -2.698 -1.244 9.635 1.00 97.25 252 LEU A C 1
ATOM 1858 O O . LEU A 1 252 ? -3.159 -1.000 8.521 1.00 97.25 252 LEU A O 1
ATOM 1862 N N . ARG A 1 253 ? -1.580 -0.685 10.100 1.00 96.75 253 ARG A N 1
ATOM 1863 C CA . ARG A 1 253 ? -0.674 0.138 9.292 1.00 96.75 253 ARG A CA 1
ATOM 1864 C C . ARG A 1 253 ? 0.421 -0.765 8.737 1.00 96.75 253 ARG A C 1
ATOM 1866 O O . ARG A 1 253 ? 1.097 -1.427 9.515 1.00 96.75 253 ARG A O 1
ATOM 1873 N N . ILE A 1 254 ? 0.576 -0.778 7.421 1.00 97.62 254 ILE A N 1
ATOM 1874 C CA . ILE A 1 254 ? 1.557 -1.579 6.690 1.00 97.62 254 ILE A CA 1
ATOM 1875 C C . ILE A 1 254 ? 2.475 -0.606 5.964 1.00 97.62 254 ILE A C 1
ATOM 1877 O O . ILE A 1 254 ? 1.992 0.279 5.255 1.00 97.62 254 ILE A O 1
ATOM 1881 N N . ALA A 1 255 ? 3.778 -0.742 6.170 1.00 98.06 255 ALA A N 1
ATOM 1882 C CA . ALA A 1 255 ? 4.785 0.066 5.504 1.00 98.06 255 ALA A CA 1
ATOM 1883 C C . ALA A 1 255 ? 5.496 -0.764 4.432 1.00 98.06 255 ALA A C 1
ATOM 1885 O O . ALA A 1 255 ? 5.852 -1.915 4.668 1.00 98.06 255 ALA A O 1
ATOM 1886 N N . PHE A 1 256 ? 5.708 -0.151 3.274 1.00 98.50 256 PHE A N 1
ATOM 1887 C CA . PHE A 1 256 ? 6.408 -0.716 2.133 1.00 98.50 256 PHE A CA 1
ATOM 1888 C C . PHE A 1 256 ? 7.703 0.058 1.916 1.00 98.50 256 PHE A C 1
ATOM 1890 O O . PHE A 1 256 ? 7.710 1.294 1.906 1.00 98.50 256 PHE A O 1
ATOM 1897 N N . VAL A 1 257 ? 8.787 -0.685 1.744 1.00 98.12 257 VAL A N 1
ATOM 1898 C CA . VAL A 1 257 ? 10.135 -0.193 1.453 1.00 98.12 257 VAL A CA 1
ATOM 1899 C C . VAL A 1 257 ? 10.680 -1.016 0.291 1.00 98.12 257 VAL A C 1
ATOM 1901 O O . VAL A 1 257 ? 10.434 -2.219 0.234 1.00 98.12 257 VAL A O 1
ATOM 1904 N N . GLY A 1 258 ? 11.351 -0.366 -0.654 1.00 97.50 258 GLY A N 1
ATOM 1905 C CA . GLY A 1 258 ? 11.851 -0.998 -1.874 1.00 97.50 258 GLY A CA 1
ATOM 1906 C C . GLY A 1 258 ? 13.360 -0.856 -1.970 1.00 97.50 258 GLY A C 1
ATOM 1907 O O . GLY A 1 258 ? 13.879 0.210 -1.660 1.00 97.50 258 GLY A O 1
ATOM 1908 N N . PHE A 1 259 ? 14.059 -1.907 -2.389 1.00 97.75 259 PHE A N 1
ATOM 1909 C CA . PHE A 1 259 ? 15.511 -1.895 -2.558 1.00 97.75 259 PHE A CA 1
ATOM 1910 C C . PHE A 1 259 ? 15.912 -2.684 -3.803 1.00 97.75 259 PHE A C 1
ATOM 1912 O O . PHE A 1 259 ? 15.246 -3.655 -4.145 1.00 97.75 259 PHE A O 1
ATOM 1919 N N . SER A 1 260 ? 17.019 -2.295 -4.432 1.00 96.88 260 SER A N 1
ATOM 1920 C CA . SER A 1 260 ? 17.643 -3.014 -5.541 1.00 96.88 260 SER A CA 1
ATOM 1921 C C . SER A 1 260 ? 19.085 -3.359 -5.186 1.00 96.88 260 SER A C 1
ATOM 1923 O O . SER A 1 260 ? 19.847 -2.490 -4.761 1.00 96.88 260 SER A O 1
ATOM 1925 N N . SER A 1 261 ? 19.465 -4.620 -5.363 1.00 93.94 261 SER A N 1
ATOM 1926 C CA . SER A 1 261 ? 20.863 -5.080 -5.362 1.00 93.94 261 SER A CA 1
ATOM 1927 C C . SER A 1 261 ? 21.393 -5.315 -6.781 1.00 93.94 261 SER A C 1
ATOM 1929 O O . SER A 1 261 ? 22.492 -5.845 -6.941 1.00 93.94 261 SER A O 1
ATOM 1931 N N . LEU A 1 262 ? 20.613 -4.967 -7.809 1.00 93.19 262 LEU A N 1
ATOM 1932 C CA . LEU A 1 262 ? 20.895 -5.331 -9.192 1.00 93.19 262 LEU A CA 1
ATOM 1933 C C . LEU A 1 262 ? 21.579 -4.195 -9.957 1.00 93.19 262 LEU A C 1
ATOM 1935 O O . LEU A 1 262 ? 21.253 -3.016 -9.809 1.00 93.19 262 LEU A O 1
ATOM 1939 N N . LEU A 1 263 ? 22.531 -4.588 -10.803 1.00 90.19 263 LEU A N 1
ATOM 1940 C CA . LEU A 1 263 ? 23.263 -3.703 -11.704 1.00 90.19 263 LEU A CA 1
ATOM 1941 C C . LEU A 1 263 ? 22.368 -3.196 -12.854 1.00 90.19 263 LEU A C 1
ATOM 1943 O O . LEU A 1 263 ? 21.409 -3.870 -13.228 1.00 90.19 263 LEU A O 1
ATOM 1947 N N . PRO A 1 264 ? 22.691 -2.038 -13.463 1.00 92.88 264 PRO A N 1
ATOM 1948 C CA . PRO A 1 264 ? 23.918 -1.256 -13.283 1.00 92.88 264 PRO A CA 1
ATOM 1949 C C . PRO A 1 264 ? 23.881 -0.331 -12.061 1.00 92.88 264 PRO A C 1
ATOM 1951 O O . PRO A 1 264 ? 22.861 0.277 -11.752 1.00 92.88 264 PRO A O 1
ATOM 1954 N N . ALA A 1 265 ? 25.034 -0.142 -11.411 1.00 92.69 265 ALA A N 1
ATOM 1955 C CA . ALA A 1 265 ? 25.163 0.766 -10.266 1.00 92.69 265 ALA A CA 1
ATOM 1956 C C . ALA A 1 265 ? 24.816 2.227 -10.610 1.00 92.69 265 ALA A C 1
ATOM 1958 O O . ALA A 1 265 ? 24.427 2.994 -9.734 1.0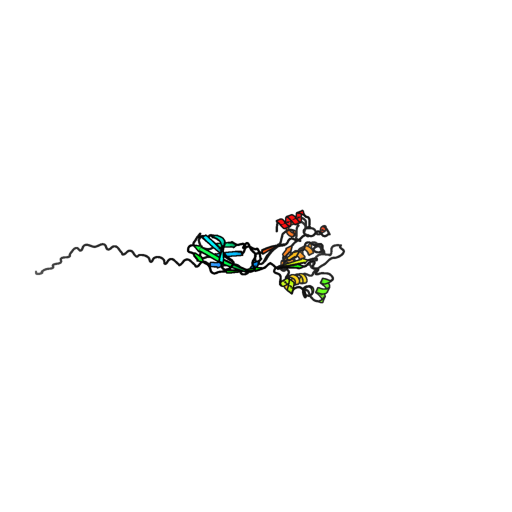0 92.69 265 ALA A O 1
ATOM 1959 N N . SER A 1 266 ? 24.887 2.604 -11.891 1.00 93.38 266 SER A N 1
ATOM 1960 C CA . SER A 1 266 ? 24.438 3.910 -12.386 1.00 93.38 266 SER A CA 1
ATOM 1961 C C . SER A 1 266 ? 22.936 4.157 -12.205 1.00 93.38 266 SER A C 1
ATOM 1963 O O . SER A 1 266 ? 22.494 5.297 -12.321 1.00 93.38 266 SER A O 1
ATOM 1965 N N . PHE A 1 267 ? 22.139 3.123 -11.915 1.00 96.88 267 PHE A N 1
ATOM 1966 C CA . PHE A 1 267 ? 20.710 3.266 -11.625 1.00 96.88 267 PHE A CA 1
ATOM 1967 C C . PHE A 1 267 ? 20.435 3.599 -10.164 1.00 96.88 267 PHE A C 1
ATOM 1969 O O . PHE A 1 267 ? 19.293 3.906 -9.820 1.00 96.88 267 PHE A O 1
ATOM 1976 N N . TYR A 1 268 ? 21.441 3.540 -9.296 1.00 97.81 268 TYR A N 1
ATOM 1977 C CA . TYR A 1 268 ? 21.270 3.852 -7.890 1.00 97.81 268 TYR A CA 1
ATOM 1978 C C . TYR A 1 268 ? 21.093 5.351 -7.659 1.00 97.81 268 TYR A C 1
ATOM 1980 O O . TYR A 1 268 ? 21.806 6.193 -8.205 1.00 97.81 268 TYR A O 1
ATOM 1988 N N . ALA A 1 269 ? 20.128 5.681 -6.807 1.00 97.81 269 ALA A N 1
ATOM 1989 C CA . ALA A 1 269 ? 19.915 7.035 -6.339 1.00 97.81 269 ALA A CA 1
ATOM 1990 C C . ALA A 1 269 ? 21.052 7.448 -5.400 1.00 97.81 269 ALA A C 1
ATOM 1992 O O . ALA A 1 269 ? 21.442 6.698 -4.503 1.00 97.81 269 ALA A O 1
ATOM 1993 N N . GLY A 1 270 ? 21.524 8.676 -5.561 1.00 96.50 270 GLY A N 1
ATOM 1994 C CA . GLY A 1 270 ? 22.413 9.347 -4.618 1.00 96.50 270 GLY A CA 1
ATOM 1995 C C . GLY A 1 270 ? 21.752 10.605 -4.053 1.00 96.50 270 GLY A C 1
ATOM 1996 O O . GLY A 1 270 ? 20.567 10.848 -4.297 1.00 96.50 270 GLY A O 1
ATOM 1997 N N . PRO A 1 271 ? 22.475 11.418 -3.266 1.00 96.69 271 PRO A N 1
ATOM 1998 C CA . PRO A 1 271 ? 21.890 12.567 -2.572 1.00 96.69 271 PRO A CA 1
ATOM 1999 C C . PRO A 1 271 ? 21.154 13.535 -3.507 1.00 96.69 271 PRO A C 1
ATOM 2001 O O . PRO A 1 271 ? 20.046 13.960 -3.190 1.00 96.69 271 PRO A O 1
ATOM 2004 N N . ASN A 1 272 ? 21.733 13.794 -4.685 1.00 95.81 272 ASN A N 1
ATOM 2005 C CA . ASN A 1 272 ? 21.245 14.777 -5.657 1.00 95.81 272 ASN A CA 1
ATOM 2006 C C . ASN A 1 272 ? 20.939 14.174 -7.038 1.00 95.81 272 ASN A C 1
ATOM 2008 O O . ASN A 1 272 ? 20.725 14.910 -7.997 1.00 95.81 272 ASN A O 1
ATOM 2012 N N . ASN A 1 273 ? 20.929 12.844 -7.160 1.00 95.25 273 ASN A N 1
ATOM 2013 C CA . ASN A 1 273 ? 20.600 12.163 -8.405 1.00 95.25 273 ASN A CA 1
ATOM 2014 C C . ASN A 1 273 ? 19.459 11.171 -8.198 1.00 95.25 273 ASN A C 1
ATOM 2016 O O . ASN A 1 273 ? 19.437 10.385 -7.247 1.00 95.25 273 ASN A O 1
ATOM 2020 N N . ALA A 1 274 ? 18.519 11.214 -9.133 1.00 98.19 274 ALA A N 1
ATOM 2021 C CA . ALA A 1 274 ? 17.411 10.285 -9.194 1.00 98.19 274 ALA A CA 1
ATOM 2022 C C . ALA A 1 274 ? 17.895 8.861 -9.487 1.00 98.19 274 ALA A C 1
ATOM 2024 O O . ALA A 1 274 ? 18.935 8.662 -10.115 1.00 98.19 274 ALA A O 1
ATOM 2025 N N . GLY A 1 275 ? 17.119 7.879 -9.045 1.00 98.25 275 GLY A N 1
ATOM 2026 C CA . GLY A 1 275 ? 17.472 6.475 -9.190 1.00 98.25 275 GLY A CA 1
ATOM 2027 C C . GLY A 1 275 ? 16.667 5.574 -8.265 1.00 98.25 275 GLY A C 1
ATOM 2028 O O . GLY A 1 275 ? 15.651 5.980 -7.692 1.00 98.25 275 GLY A O 1
ATOM 2029 N N . THR A 1 276 ? 17.165 4.356 -8.108 1.00 98.38 276 THR A N 1
ATOM 2030 C CA . THR A 1 276 ? 16.630 3.312 -7.238 1.00 98.38 276 THR A CA 1
ATOM 2031 C C . THR A 1 276 ? 17.375 3.261 -5.907 1.00 98.38 276 THR A C 1
ATOM 20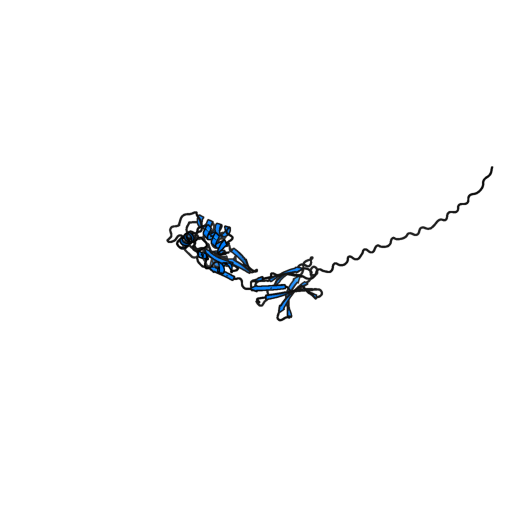33 O O . THR A 1 276 ? 18.559 3.584 -5.824 1.00 98.38 276 THR A O 1
ATOM 2036 N N . GLN A 1 277 ? 16.693 2.874 -4.836 1.00 97.88 277 GLN A N 1
ATOM 2037 C CA . GLN A 1 277 ? 17.309 2.720 -3.525 1.00 97.88 277 GLN A CA 1
ATOM 2038 C C . GLN A 1 277 ? 18.202 1.460 -3.501 1.00 97.88 277 GLN A C 1
ATOM 2040 O O . GLN A 1 277 ? 17.684 0.365 -3.726 1.00 97.88 277 GLN A O 1
ATOM 2045 N N . PRO A 1 278 ? 19.503 1.561 -3.166 1.00 96.94 278 PRO A N 1
ATOM 2046 C CA . PRO A 1 278 ? 20.384 0.394 -3.089 1.00 96.94 278 PRO A CA 1
ATOM 2047 C C . PRO A 1 278 ? 20.080 -0.515 -1.892 1.00 96.94 278 PRO A C 1
ATOM 2049 O O . PRO A 1 278 ? 19.747 -0.044 -0.799 1.00 96.94 278 PRO A O 1
ATOM 2052 N N . ALA A 1 279 ? 20.281 -1.818 -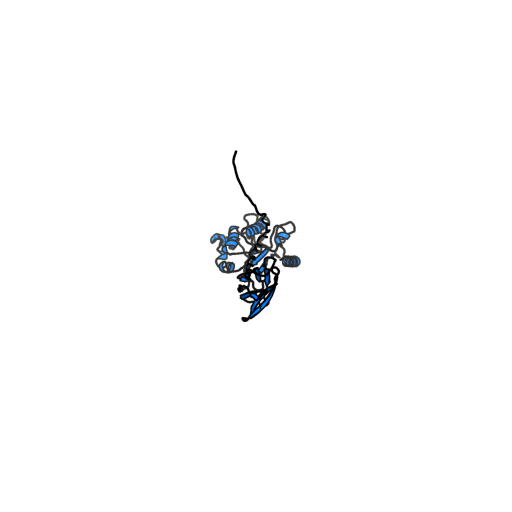2.069 1.00 96.69 279 ALA A N 1
ATOM 2053 C CA . ALA A 1 279 ? 20.094 -2.850 -1.054 1.00 96.69 279 ALA A CA 1
ATOM 2054 C C . ALA A 1 279 ? 21.400 -3.174 -0.301 1.00 96.69 279 ALA A C 1
ATOM 2056 O O . ALA A 1 279 ? 21.971 -4.250 -0.459 1.00 96.69 279 ALA A O 1
ATOM 2057 N N . THR A 1 280 ? 21.881 -2.261 0.547 1.00 94.94 280 THR A N 1
ATOM 2058 C CA . THR A 1 280 ? 22.947 -2.586 1.519 1.00 94.94 280 THR A CA 1
ATOM 2059 C C . THR A 1 280 ? 22.342 -2.929 2.885 1.00 94.94 280 THR A C 1
ATOM 2061 O O . THR A 1 280 ? 21.287 -2.379 3.224 1.00 94.94 280 THR A O 1
ATOM 2064 N N . PRO A 1 281 ? 22.987 -3.761 3.730 1.00 96.75 281 PRO A N 1
ATOM 2065 C CA . PRO A 1 281 ? 22.479 -4.061 5.074 1.00 96.75 281 PRO A CA 1
ATOM 2066 C C . PRO A 1 281 ? 22.163 -2.806 5.903 1.00 96.75 281 PRO A C 1
ATOM 2068 O O . PRO A 1 281 ? 21.123 -2.731 6.559 1.00 96.75 281 PRO A O 1
ATOM 2071 N N . ALA A 1 282 ? 23.014 -1.776 5.815 1.00 96.00 282 ALA A N 1
ATOM 2072 C CA . ALA A 1 282 ? 22.812 -0.503 6.502 1.00 96.00 282 ALA A CA 1
ATOM 2073 C C . ALA A 1 282 ? 21.568 0.249 5.998 1.00 96.00 282 ALA A C 1
ATOM 2075 O O . ALA A 1 282 ? 20.775 0.744 6.805 1.00 96.00 282 ALA A O 1
ATOM 2076 N N . LEU A 1 283 ? 21.366 0.313 4.676 1.00 95.50 283 LEU A N 1
ATOM 2077 C CA . LEU A 1 283 ? 20.209 0.981 4.077 1.00 95.50 283 LEU A CA 1
ATOM 2078 C C . LEU A 1 283 ? 18.908 0.221 4.341 1.00 95.50 283 LEU A C 1
ATOM 2080 O O . LEU A 1 283 ? 17.894 0.862 4.620 1.00 95.50 283 LEU A O 1
ATOM 2084 N N . ILE A 1 284 ? 18.942 -1.113 4.321 1.00 97.31 284 ILE A N 1
ATOM 2085 C CA . ILE A 1 284 ? 17.800 -1.966 4.675 1.00 97.31 284 ILE A CA 1
ATOM 2086 C C . ILE A 1 284 ? 17.402 -1.723 6.128 1.00 97.31 284 ILE A C 1
ATOM 2088 O O . ILE A 1 284 ? 16.258 -1.362 6.402 1.00 97.31 284 ILE A O 1
ATOM 2092 N N . ALA A 1 285 ? 18.357 -1.814 7.056 1.00 97.31 285 ALA A N 1
ATOM 2093 C CA . ALA A 1 285 ? 18.096 -1.582 8.470 1.00 97.31 285 ALA A CA 1
ATOM 2094 C C . ALA A 1 285 ? 17.569 -0.158 8.735 1.00 97.31 285 ALA A C 1
ATOM 2096 O O . ALA A 1 285 ? 16.637 0.028 9.518 1.00 97.31 285 ALA A O 1
ATOM 2097 N N . ALA A 1 286 ? 18.119 0.856 8.060 1.00 95.75 286 ALA A N 1
ATOM 2098 C CA . ALA A 1 286 ? 17.634 2.230 8.165 1.00 95.75 286 ALA A CA 1
ATOM 2099 C C . ALA A 1 286 ? 16.219 2.401 7.584 1.00 95.75 286 ALA A C 1
ATOM 2101 O O . ALA A 1 286 ? 15.401 3.102 8.177 1.00 95.75 286 ALA A O 1
ATOM 2102 N N . GLY A 1 287 ? 15.916 1.755 6.454 1.00 95.19 287 GLY A N 1
ATOM 2103 C CA . GLY A 1 287 ? 14.585 1.757 5.846 1.00 95.19 287 GLY A CA 1
ATOM 2104 C C . GLY A 1 287 ? 13.535 1.125 6.755 1.00 95.19 287 GLY A C 1
ATOM 2105 O O . GLY A 1 287 ? 12.499 1.740 6.999 1.00 95.19 287 GLY A O 1
ATOM 2106 N N . VAL A 1 288 ? 13.843 -0.040 7.332 1.00 95.50 288 VAL A N 1
ATOM 2107 C CA . VAL A 1 288 ? 12.967 -0.731 8.291 1.00 95.50 288 VAL A CA 1
ATOM 2108 C C . VAL A 1 288 ? 12.750 0.104 9.555 1.00 95.50 288 VAL A C 1
ATOM 2110 O O . VAL A 1 288 ? 11.630 0.170 10.040 1.00 95.50 288 VAL A O 1
ATOM 2113 N N . ARG A 1 289 ? 13.768 0.809 10.071 1.00 96.50 289 ARG A N 1
ATOM 2114 C CA . ARG A 1 289 ? 13.600 1.697 11.240 1.00 96.50 289 ARG A CA 1
ATOM 2115 C C . ARG A 1 289 ? 12.724 2.928 10.974 1.00 96.50 289 ARG A C 1
ATOM 2117 O O . ARG A 1 289 ? 12.108 3.434 11.906 1.00 96.50 289 ARG A O 1
ATOM 2124 N N . ARG A 1 290 ? 12.692 3.447 9.739 1.00 93.81 290 ARG A N 1
ATOM 2125 C CA . ARG A 1 290 ? 11.830 4.591 9.357 1.00 93.81 290 ARG A CA 1
ATOM 2126 C C . ARG A 1 290 ? 10.364 4.189 9.126 1.00 93.81 290 ARG A C 1
ATOM 2128 O O . ARG A 1 290 ? 9.464 5.041 9.177 1.00 93.81 290 ARG A O 1
ATOM 2135 N N . ALA A 1 291 ? 10.138 2.925 8.780 1.00 91.38 291 ALA A N 1
ATOM 2136 C CA . ALA A 1 291 ? 8.836 2.344 8.469 1.00 91.38 291 ALA A CA 1
ATOM 2137 C C . ALA A 1 291 ? 7.953 2.225 9.724 1.00 91.38 291 ALA A C 1
ATOM 2139 O O . ALA A 1 291 ? 6.790 2.702 9.650 1.00 91.38 291 ALA A O 1
#

Radius of gyration: 36.36 Å; chains: 1; bounding box: 104×104×90 Å

Secondary structure (DSSP, 8-state):
-----------------PPPP---PPP---PPPPPPEEE--SEEETTS-EEEEEE-SPTT-EEEEEEEETTEEEEEEEEE--TTS-EEEEE--SS--SEEEEEEE-GGG-BPPPEEEEEEPPPEEEEEEE--SHHHHHHHHHH-TTGGGTTTHHHHHHSSEEEEEE-SEE-SSS---SSS---EE-HHHHHHIIIII---EEE--SSSTTTTHHHHHHHHHHHHHHTT-EEESEESSHHHHT--EEEEETTEEEEE---B-PSPGGGB--SSS-EEPB--HHHHHHHHHH-

Foldseek 3Di:
DDDDDDDDDDDDDDDDDDDDDPDPDPDPPPPDQDAKAKDWDQEFEWQFWTKMKIFRAAAQWKKWKWKQDPNDTDTFDIDGAHRRRIDIDTTGDPDTDQKIWMWMATPPRRIYDIDMYGYYHAFEAEDEEDFQFDPVVVVCVVPNLCVVCVVPLVVQQVGLAYEYEHQAFEDPDAAFDPDPDATYHHLRSLLCCCPRSPHAEYEDAEAHLQGRHDVRNAVRCVSCVVSNHHYEFWDQALVGNLQWDWDDDSNDIDTDHHEYCDDDPVQDGHHRHTHGHHDDPVSVVVSVVND